Protein AF-A0A928GQZ8-F1 (afdb_monomer)

Mean predicted aligned error: 6.82 Å

Nearest PDB structures (foldseek):
  7px8-assembly1_C  TM=3.232E-01  e=4.380E+00  Sus scrofa domesticus
  7px8-assembly1_A  TM=3.284E-01  e=5.252E+00  Sus scrofa domesticus
  8dqh-assembly1_D  TM=2.592E-01  e=7.108E+00  Methanomethylophilus alvi
  7qun-assembly1_D  TM=3.233E-01  e=9.056E+00  Sus scrofa domesticus
  7qun-assembly1_A  TM=3.224E-01  e=7.552E+00  Sus scrofa domesticus

Radius of gyration: 20.12 Å; Cα contacts (8 Å, |Δi|>4): 384; chains: 1; bounding box: 65×46×48 Å

Structure (mmCIF, N/CA/C/O backbone):
data_AF-A0A928GQZ8-F1
#
_entry.id   AF-A0A928GQZ8-F1
#
loop_
_atom_site.group_PDB
_atom_site.id
_atom_site.type_symbol
_atom_site.label_atom_id
_atom_site.label_alt_id
_atom_site.label_comp_id
_atom_site.label_asym_id
_atom_site.label_entity_id
_atom_site.label_seq_id
_atom_site.pdbx_PDB_ins_code
_atom_site.Cartn_x
_atom_site.Cartn_y
_atom_site.Cartn_z
_atom_site.occupancy
_atom_site.B_iso_or_equiv
_atom_site.auth_seq_id
_atom_site.auth_comp_id
_atom_site.auth_asym_id
_atom_site.auth_atom_id
_atom_site.pdbx_PDB_model_num
ATOM 1 N N . MET A 1 1 ? 3.826 -14.942 -7.856 1.00 65.62 1 MET A N 1
ATOM 2 C CA . MET A 1 1 ? 3.423 -13.700 -7.176 1.00 65.62 1 MET A CA 1
ATOM 3 C C . MET A 1 1 ? 3.345 -12.661 -8.260 1.00 65.62 1 MET A C 1
ATOM 5 O O . MET A 1 1 ? 4.369 -12.412 -8.895 1.00 65.62 1 MET A O 1
ATOM 9 N N . GLU A 1 2 ? 2.132 -12.203 -8.527 1.00 85.38 2 GLU A N 1
ATOM 10 C CA . GLU A 1 2 ? 1.841 -11.184 -9.531 1.00 85.38 2 GLU A CA 1
ATOM 11 C C . GLU A 1 2 ? 2.447 -9.845 -9.095 1.00 85.38 2 GLU A C 1
ATOM 13 O O . GLU A 1 2 ? 2.669 -9.597 -7.905 1.00 85.38 2 GLU A O 1
ATOM 18 N N . ILE A 1 3 ? 2.794 -9.017 -10.073 1.00 88.50 3 ILE A N 1
ATOM 19 C CA . ILE A 1 3 ? 3.210 -7.635 -9.870 1.00 88.50 3 ILE A CA 1
ATOM 20 C C . ILE A 1 3 ? 1.945 -6.793 -9.897 1.00 88.50 3 ILE A C 1
ATOM 22 O O . ILE A 1 3 ? 1.259 -6.773 -10.916 1.00 88.50 3 ILE A O 1
ATOM 26 N N . CYS A 1 4 ? 1.684 -6.070 -8.813 1.00 91.31 4 CYS A N 1
ATOM 27 C CA . CYS A 1 4 ? 0.626 -5.069 -8.771 1.00 91.31 4 CYS A CA 1
ATOM 28 C C . CYS A 1 4 ? 1.239 -3.665 -8.800 1.00 91.31 4 CYS A C 1
ATOM 30 O O . CYS A 1 4 ? 2.183 -3.376 -8.052 1.00 91.31 4 CYS A O 1
ATOM 32 N N . ILE A 1 5 ? 0.708 -2.789 -9.655 1.00 89.12 5 ILE A N 1
ATOM 33 C CA . ILE A 1 5 ? 1.092 -1.372 -9.723 1.00 89.12 5 ILE A CA 1
ATOM 34 C C . ILE A 1 5 ? -0.030 -0.534 -9.098 1.00 89.12 5 ILE A C 1
ATOM 36 O O . ILE A 1 5 ? -1.154 -0.579 -9.614 1.00 89.12 5 ILE A O 1
ATOM 40 N N . PRO A 1 6 ? 0.244 0.254 -8.041 1.00 83.19 6 PRO A N 1
ATOM 41 C CA . PRO A 1 6 ? -0.767 1.150 -7.487 1.00 83.19 6 PRO A CA 1
ATOM 42 C C . PRO A 1 6 ? -1.282 2.131 -8.553 1.00 83.19 6 PRO A C 1
ATOM 44 O O . PRO A 1 6 ? -0.601 2.433 -9.539 1.00 83.19 6 PRO A O 1
ATOM 47 N N . ASP A 1 7 ? -2.516 2.599 -8.375 1.00 81.56 7 ASP A N 1
ATOM 48 C CA . ASP A 1 7 ? -3.143 3.637 -9.206 1.00 81.56 7 ASP A CA 1
ATOM 49 C C . ASP A 1 7 ? -3.203 3.317 -10.710 1.00 81.56 7 ASP A C 1
ATOM 51 O O . ASP A 1 7 ? -3.232 4.210 -11.565 1.00 81.56 7 ASP A O 1
ATOM 55 N N . SER A 1 8 ? -3.184 2.036 -11.085 1.00 80.00 8 SER A N 1
ATOM 56 C CA . SER A 1 8 ? -3.317 1.594 -12.474 1.00 80.00 8 SER A CA 1
ATOM 57 C C . SER A 1 8 ? -4.661 0.929 -12.750 1.00 80.00 8 SER A C 1
ATOM 59 O O . SER A 1 8 ? -5.275 0.335 -11.877 1.00 80.00 8 SER A O 1
ATOM 61 N N . ILE A 1 9 ? -5.174 1.079 -13.970 1.00 78.81 9 ILE A N 1
ATOM 62 C CA . ILE A 1 9 ? -6.329 0.301 -14.428 1.00 78.81 9 ILE A CA 1
ATOM 63 C C . ILE A 1 9 ? -5.754 -0.997 -14.995 1.00 78.81 9 ILE A C 1
ATOM 65 O O . ILE A 1 9 ? -4.897 -0.919 -15.869 1.00 78.81 9 ILE A O 1
ATOM 69 N N . ASN A 1 10 ? -6.210 -2.159 -14.514 1.00 83.25 10 ASN A N 1
ATOM 70 C CA . ASN A 1 10 ? -5.648 -3.478 -14.856 1.00 83.25 10 ASN A CA 1
ATOM 71 C C . ASN A 1 10 ? -4.142 -3.570 -14.544 1.00 83.25 10 ASN A C 1
ATOM 73 O O . ASN A 1 10 ? -3.316 -3.826 -15.415 1.00 83.25 10 ASN A O 1
ATOM 77 N N . GLY A 1 11 ? -3.806 -3.295 -13.290 1.00 85.88 11 GLY A N 1
ATOM 78 C CA . GLY A 1 11 ? -2.459 -3.208 -12.745 1.00 85.88 11 GLY A CA 1
ATOM 79 C C . GLY A 1 11 ? -1.783 -4.505 -12.348 1.00 85.88 11 GLY A C 1
ATOM 80 O O . GLY A 1 11 ? -0.720 -4.426 -11.736 1.00 85.88 11 GLY A O 1
ATOM 81 N N . GLU A 1 12 ? -2.388 -5.652 -12.641 1.00 92.06 12 GLU A N 1
ATOM 82 C CA . GLU A 1 12 ? -1.846 -6.975 -12.338 1.00 92.06 12 GLU A CA 1
ATOM 83 C C . GLU A 1 12 ? -1.090 -7.535 -13.536 1.00 92.06 12 GLU A C 1
ATOM 85 O O . GLU A 1 12 ? -1.602 -7.577 -14.658 1.00 92.06 12 GLU A O 1
ATOM 90 N N . PHE A 1 13 ? 0.134 -7.990 -13.286 1.00 91.88 13 PHE A N 1
ATOM 91 C CA . PHE A 1 13 ? 1.003 -8.533 -14.319 1.00 91.88 13 PHE A CA 1
ATOM 92 C C . PHE A 1 13 ? 1.754 -9.760 -13.815 1.00 91.88 13 PHE A C 1
ATOM 94 O O . PHE A 1 13 ? 2.347 -9.752 -12.735 1.00 91.88 13 PHE A O 1
ATOM 101 N N . ASP A 1 14 ? 1.831 -10.790 -14.652 1.00 89.06 14 ASP A N 1
ATOM 102 C CA . ASP A 1 14 ? 2.635 -11.984 -14.372 1.00 89.06 14 ASP A CA 1
ATOM 103 C C . ASP A 1 14 ? 4.144 -11.689 -14.380 1.00 89.06 14 ASP A C 1
ATOM 105 O O . ASP A 1 14 ? 4.942 -12.373 -13.726 1.00 89.06 14 ASP A O 1
ATOM 109 N N . CYS A 1 15 ? 4.558 -10.669 -15.137 1.00 87.62 15 CYS A N 1
ATOM 110 C CA . CYS A 1 15 ? 5.957 -10.320 -15.320 1.00 87.62 15 CYS A CA 1
ATOM 111 C C . CYS A 1 15 ? 6.189 -8.812 -15.463 1.00 87.62 15 CYS A C 1
ATOM 113 O O . CYS A 1 15 ? 5.294 -8.038 -15.811 1.00 87.62 15 CYS A O 1
ATOM 115 N N . LEU A 1 16 ? 7.434 -8.396 -15.211 1.00 87.75 16 LEU A N 1
ATOM 116 C CA . LEU A 1 16 ? 7.843 -6.997 -15.303 1.00 87.75 16 LEU A CA 1
ATOM 117 C C . LEU A 1 16 ? 7.687 -6.439 -16.722 1.00 87.75 16 LEU A C 1
ATOM 119 O O . LEU A 1 16 ? 7.350 -5.271 -16.885 1.00 87.75 16 LEU A O 1
ATOM 123 N N . PHE A 1 17 ? 7.916 -7.260 -17.748 1.00 86.25 17 PHE A N 1
ATOM 124 C CA . PHE A 1 17 ? 7.768 -6.838 -19.138 1.00 86.25 17 PHE A CA 1
ATOM 125 C C . PHE A 1 17 ? 6.366 -6.320 -19.433 1.00 86.25 17 PHE A C 1
ATOM 127 O O . PHE A 1 17 ? 6.222 -5.216 -19.957 1.00 86.25 17 PHE A O 1
ATOM 134 N N . ASP A 1 18 ? 5.342 -7.087 -19.061 1.00 88.31 18 ASP A N 1
ATOM 135 C CA . ASP A 1 18 ? 3.954 -6.711 -19.310 1.00 88.31 18 ASP A CA 1
ATOM 136 C C . ASP A 1 18 ? 3.566 -5.467 -18.510 1.0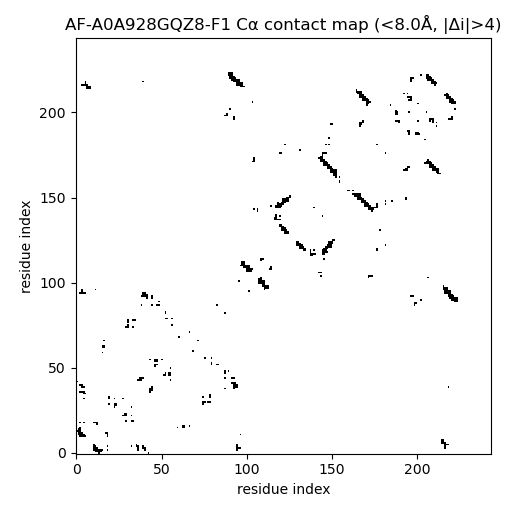0 88.31 18 ASP A C 1
ATOM 138 O O . ASP A 1 18 ? 2.945 -4.560 -19.067 1.00 88.31 18 ASP A O 1
ATOM 142 N N . ALA A 1 19 ? 4.035 -5.363 -17.262 1.00 90.56 19 ALA A N 1
ATOM 143 C CA . ALA A 1 19 ? 3.861 -4.179 -16.423 1.00 90.56 19 ALA A CA 1
ATOM 144 C C . ALA A 1 19 ? 4.437 -2.910 -17.079 1.00 90.56 19 ALA A C 1
ATOM 146 O O . ALA A 1 19 ? 3.773 -1.874 -17.174 1.00 90.56 19 ALA A O 1
ATOM 147 N N . ILE A 1 20 ? 5.666 -2.989 -17.594 1.00 88.12 20 ILE A N 1
ATOM 148 C CA . ILE A 1 20 ? 6.347 -1.863 -18.247 1.00 88.12 20 ILE A CA 1
ATOM 149 C C . ILE A 1 20 ? 5.731 -1.544 -19.604 1.00 88.12 20 ILE A C 1
ATOM 151 O O . ILE A 1 20 ? 5.511 -0.377 -19.927 1.00 88.12 20 ILE A O 1
ATOM 155 N N . LYS A 1 21 ? 5.409 -2.563 -20.402 1.00 87.31 21 LYS A N 1
ATOM 156 C CA . LYS A 1 21 ? 4.717 -2.391 -21.680 1.00 87.31 21 LYS A CA 1
ATOM 157 C C . LYS A 1 21 ? 3.370 -1.708 -21.472 1.00 87.31 21 LYS A C 1
ATOM 159 O O . LYS A 1 21 ? 3.035 -0.796 -22.224 1.00 87.31 21 LYS A O 1
ATOM 164 N N . HIS A 1 22 ? 2.625 -2.108 -20.445 1.00 89.62 22 HIS A N 1
ATOM 165 C CA . HIS A 1 22 ? 1.380 -1.458 -20.067 1.00 89.62 22 HIS A CA 1
ATOM 166 C C . HIS A 1 22 ? 1.602 0.010 -19.686 1.00 89.62 22 HIS A C 1
ATOM 168 O O . HIS A 1 22 ? 0.873 0.875 -20.168 1.00 89.62 22 HIS A O 1
ATOM 174 N N . ALA A 1 23 ? 2.633 0.316 -18.897 1.00 88.88 23 ALA A N 1
ATOM 175 C CA . ALA A 1 23 ? 2.978 1.691 -18.543 1.00 88.88 23 ALA A CA 1
ATOM 176 C C . ALA A 1 23 ? 3.277 2.556 -19.780 1.00 88.88 23 ALA A C 1
ATOM 178 O O . ALA A 1 23 ? 2.712 3.638 -19.919 1.00 88.88 23 ALA A O 1
ATOM 179 N N . VAL A 1 24 ? 4.077 2.040 -20.721 1.00 86.75 24 VAL A N 1
ATOM 180 C CA . VAL A 1 24 ? 4.398 2.715 -21.992 1.00 86.75 24 VAL A CA 1
ATOM 181 C C . VAL A 1 24 ? 3.146 2.948 -22.841 1.00 86.75 24 VAL A C 1
ATOM 183 O O . VAL A 1 24 ? 2.960 4.038 -23.374 1.00 86.75 24 VAL A O 1
ATOM 186 N N . LEU A 1 25 ? 2.274 1.942 -22.967 1.00 87.88 25 LEU A N 1
ATOM 187 C CA . LEU A 1 25 ? 1.046 2.046 -23.766 1.00 87.88 25 LEU A CA 1
ATOM 188 C C . LEU A 1 25 ? 0.047 3.065 -23.205 1.00 87.88 25 LEU A C 1
ATOM 190 O O . LEU A 1 25 ? -0.760 3.595 -23.965 1.00 87.88 25 LEU A O 1
ATOM 194 N N . ASN A 1 26 ? 0.111 3.338 -21.903 1.00 87.56 26 ASN A N 1
ATOM 195 C CA . ASN A 1 26 ? -0.749 4.299 -21.217 1.00 87.56 26 ASN A CA 1
ATOM 196 C C . ASN A 1 26 ? -0.045 5.639 -20.933 1.00 87.56 26 ASN A C 1
ATOM 198 O O . ASN A 1 26 ? -0.513 6.383 -20.074 1.00 87.56 26 ASN A O 1
ATOM 202 N N . ASP A 1 27 ? 1.070 5.931 -21.616 1.00 86.81 27 ASP A N 1
ATOM 203 C CA . ASP A 1 27 ? 1.846 7.176 -21.478 1.00 86.81 27 ASP A CA 1
ATOM 204 C C . ASP A 1 27 ? 2.230 7.504 -20.020 1.00 86.81 27 ASP A C 1
ATOM 206 O O . ASP A 1 27 ? 2.239 8.655 -19.582 1.00 86.81 27 ASP A O 1
ATOM 210 N N . ARG A 1 28 ? 2.517 6.465 -19.226 1.00 87.06 28 ARG A N 1
ATOM 211 C CA . ARG A 1 28 ? 2.968 6.619 -17.840 1.00 87.06 28 ARG A CA 1
ATOM 212 C C . ARG A 1 28 ? 4.465 6.876 -17.785 1.00 87.06 28 ARG A C 1
ATOM 214 O O . ARG A 1 28 ? 5.244 6.319 -18.560 1.00 87.06 28 ARG A O 1
ATOM 221 N N . ASP A 1 29 ? 4.881 7.645 -16.783 1.00 90.56 29 ASP A N 1
ATOM 222 C CA . ASP A 1 29 ? 6.297 7.803 -16.476 1.00 90.56 29 ASP A CA 1
ATOM 223 C C . ASP A 1 29 ? 6.889 6.454 -16.030 1.00 90.56 29 ASP A C 1
ATOM 225 O O . ASP A 1 29 ? 6.549 5.898 -14.980 1.00 90.56 29 ASP A O 1
ATOM 229 N N . ILE A 1 30 ? 7.782 5.915 -16.860 1.00 89.75 30 ILE A N 1
ATOM 230 C CA . ILE A 1 30 ? 8.406 4.602 -16.659 1.00 89.75 30 ILE A CA 1
ATOM 231 C C . ILE A 1 30 ? 9.280 4.590 -15.406 1.00 89.75 30 ILE A C 1
ATOM 233 O O . ILE A 1 30 ? 9.342 3.571 -14.723 1.00 89.75 30 ILE A O 1
ATOM 237 N N . TYR A 1 31 ? 9.961 5.698 -15.097 1.00 91.00 31 TYR A N 1
ATOM 238 C CA . TYR A 1 31 ? 10.817 5.771 -13.917 1.00 91.00 31 TYR A CA 1
ATOM 239 C C . TYR A 1 31 ? 9.982 5.690 -12.636 1.00 91.00 31 TYR A C 1
ATOM 241 O O . TYR A 1 31 ? 10.291 4.872 -11.768 1.00 91.00 31 TYR A O 1
ATOM 249 N N . HIS A 1 32 ? 8.905 6.471 -12.540 1.00 91.44 32 HIS A N 1
ATOM 250 C CA . HIS A 1 32 ? 7.995 6.414 -11.397 1.00 91.44 32 HIS A CA 1
ATOM 251 C C . HIS A 1 32 ? 7.303 5.054 -11.299 1.00 91.44 32 HIS A C 1
ATOM 253 O O . HIS A 1 32 ? 7.309 4.452 -10.230 1.00 91.44 32 HIS A O 1
ATOM 259 N N . THR A 1 33 ? 6.840 4.506 -12.425 1.00 91.75 33 THR A N 1
ATOM 260 C CA . THR A 1 33 ? 6.229 3.170 -12.452 1.00 91.75 33 THR A CA 1
ATOM 261 C C . THR A 1 33 ? 7.197 2.093 -11.952 1.00 91.75 33 THR A C 1
ATOM 263 O O . THR A 1 33 ? 6.827 1.258 -11.133 1.00 91.75 33 THR A O 1
ATOM 266 N N . LEU A 1 34 ? 8.454 2.105 -12.410 1.00 92.25 34 LEU A N 1
ATOM 267 C CA . LEU A 1 34 ? 9.483 1.171 -11.948 1.00 92.25 34 LEU A CA 1
ATOM 268 C C . LEU A 1 34 ? 9.760 1.300 -10.457 1.00 92.25 34 LEU A C 1
ATOM 270 O O . LEU A 1 34 ? 9.900 0.288 -9.768 1.00 92.25 34 LEU A O 1
ATOM 274 N N . ARG A 1 35 ? 9.871 2.540 -9.974 1.00 94.88 35 ARG A N 1
ATOM 275 C CA . ARG A 1 35 ? 10.071 2.814 -8.555 1.00 94.88 35 ARG A CA 1
ATOM 276 C C . ARG A 1 35 ? 8.931 2.210 -7.745 1.00 94.88 35 ARG A C 1
ATOM 278 O O . ARG A 1 35 ? 9.210 1.459 -6.818 1.00 94.88 35 ARG A O 1
ATOM 285 N N . ASP A 1 36 ? 7.688 2.462 -8.140 1.00 94.12 36 ASP A N 1
ATOM 286 C CA . ASP A 1 36 ? 6.503 1.983 -7.428 1.00 94.12 36 ASP A CA 1
ATOM 287 C C . ASP A 1 36 ? 6.395 0.448 -7.489 1.00 94.12 36 ASP A C 1
ATOM 289 O O . ASP A 1 36 ? 6.129 -0.192 -6.472 1.00 94.12 36 ASP A O 1
ATOM 293 N N . ILE A 1 37 ? 6.716 -0.174 -8.633 1.00 93.75 37 ILE A N 1
ATOM 294 C CA . ILE A 1 37 ? 6.813 -1.638 -8.753 1.00 93.75 37 ILE A CA 1
ATOM 295 C C . ILE A 1 37 ? 7.818 -2.196 -7.741 1.00 93.75 37 ILE A C 1
ATOM 297 O O . ILE A 1 37 ? 7.492 -3.125 -7.003 1.00 93.75 37 ILE A O 1
ATOM 301 N N . VAL A 1 38 ? 9.036 -1.652 -7.686 1.00 94.62 38 VAL A N 1
ATOM 302 C CA . VAL A 1 38 ? 10.075 -2.153 -6.773 1.00 94.62 38 VAL A CA 1
ATOM 303 C C . VAL A 1 38 ? 9.706 -1.891 -5.314 1.00 94.62 38 VAL A C 1
ATOM 305 O O . VAL A 1 38 ? 9.906 -2.762 -4.464 1.00 94.62 38 VAL A O 1
ATOM 308 N N . GLN A 1 39 ? 9.160 -0.712 -5.025 1.00 95.50 39 GLN A N 1
ATOM 309 C CA . GLN A 1 39 ? 8.816 -0.271 -3.679 1.00 95.50 39 GLN A CA 1
ATOM 310 C C . GLN A 1 39 ? 7.650 -1.070 -3.091 1.00 95.50 39 GLN A C 1
ATOM 312 O O . GLN A 1 39 ? 7.697 -1.414 -1.909 1.00 95.50 39 GLN A O 1
ATOM 317 N N . TYR A 1 40 ? 6.648 -1.411 -3.904 1.00 95.94 40 TYR A N 1
ATOM 318 C CA . TYR A 1 40 ? 5.394 -2.015 -3.451 1.00 95.94 40 TYR A CA 1
ATOM 319 C C . TYR A 1 40 ? 5.218 -3.478 -3.867 1.00 95.94 40 TYR A C 1
ATOM 321 O O . TYR A 1 40 ? 4.107 -3.997 -3.825 1.00 95.94 40 TYR A O 1
ATOM 329 N N . ASN A 1 41 ? 6.292 -4.174 -4.251 1.00 95.25 41 ASN A N 1
ATOM 330 C CA . ASN A 1 41 ? 6.243 -5.617 -4.482 1.00 95.25 41 ASN A CA 1
ATOM 331 C C . ASN A 1 41 ? 7.356 -6.345 -3.720 1.00 95.25 41 ASN A C 1
ATOM 333 O O . ASN A 1 41 ? 8.555 -6.155 -3.953 1.00 95.25 41 ASN A O 1
ATOM 337 N N . VAL A 1 42 ? 6.954 -7.267 -2.844 1.00 94.38 42 VAL A N 1
ATOM 338 C CA . VAL A 1 42 ? 7.829 -8.044 -1.951 1.00 94.38 42 VAL A CA 1
ATOM 339 C C . VAL A 1 42 ? 8.886 -8.824 -2.717 1.00 94.38 42 VAL A C 1
ATOM 341 O O . VAL A 1 42 ? 10.006 -8.973 -2.228 1.00 94.38 42 VAL A O 1
ATOM 344 N N . ARG A 1 43 ? 8.574 -9.281 -3.936 1.00 92.56 43 ARG A N 1
ATOM 345 C CA . ARG A 1 43 ? 9.539 -9.933 -4.833 1.0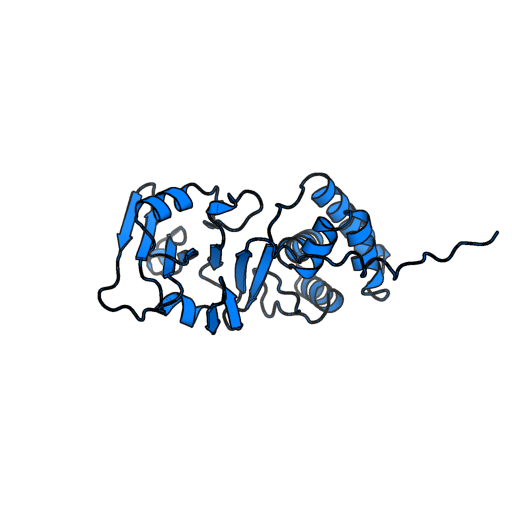0 92.56 43 ARG A CA 1
ATOM 346 C C . ARG A 1 43 ? 10.818 -9.105 -4.996 1.00 92.56 43 ARG A C 1
ATOM 348 O O . ARG A 1 43 ? 11.905 -9.651 -4.823 1.00 92.56 43 ARG A O 1
ATOM 355 N N . PHE A 1 44 ? 10.698 -7.811 -5.288 1.00 93.81 44 PHE A N 1
ATOM 356 C CA . PHE A 1 44 ? 11.846 -6.934 -5.530 1.00 93.81 44 PHE A CA 1
ATOM 357 C C . PHE A 1 44 ? 12.443 -6.403 -4.227 1.00 93.81 44 PHE A C 1
ATOM 359 O O . PHE A 1 44 ? 13.667 -6.396 -4.079 1.00 93.81 44 PHE A O 1
ATOM 366 N N . ARG A 1 45 ? 11.604 -6.083 -3.230 1.00 94.12 45 ARG A N 1
ATOM 367 C CA . ARG A 1 45 ? 12.079 -5.719 -1.883 1.00 94.12 45 ARG A CA 1
ATOM 368 C C . ARG A 1 45 ? 12.958 -6.808 -1.267 1.00 94.12 45 ARG A C 1
ATOM 370 O O . ARG A 1 45 ? 13.975 -6.501 -0.661 1.00 94.12 45 ARG A O 1
ATOM 377 N N . ARG A 1 46 ? 12.636 -8.094 -1.464 1.00 93.25 46 ARG A N 1
ATOM 378 C CA . ARG A 1 46 ? 13.476 -9.220 -1.005 1.00 93.25 46 ARG A CA 1
ATOM 379 C C . ARG A 1 46 ? 14.878 -9.204 -1.612 1.00 93.25 46 ARG A C 1
ATOM 381 O O . ARG A 1 46 ? 15.812 -9.655 -0.956 1.00 93.25 46 ARG A O 1
ATOM 388 N N . ILE A 1 47 ? 15.039 -8.717 -2.841 1.00 93.38 47 ILE A N 1
ATOM 389 C CA . ILE A 1 47 ? 16.363 -8.577 -3.460 1.00 93.38 47 ILE A CA 1
ATOM 390 C C . ILE A 1 47 ? 17.125 -7.446 -2.775 1.00 93.38 47 ILE A C 1
ATOM 392 O O . ILE A 1 47 ? 18.260 -7.664 -2.368 1.00 93.38 47 ILE A O 1
ATOM 396 N N . LEU A 1 48 ? 16.480 -6.293 -2.580 1.00 93.06 48 LEU A N 1
ATOM 397 C CA . LEU A 1 48 ? 17.062 -5.147 -1.874 1.00 93.06 48 LEU A CA 1
ATOM 398 C C . LEU A 1 48 ? 17.428 -5.467 -0.414 1.00 93.06 48 LEU A C 1
ATOM 400 O O . LEU A 1 48 ? 18.444 -4.993 0.074 1.00 93.06 48 LEU A O 1
ATOM 404 N N . HIS A 1 49 ? 16.646 -6.312 0.262 1.00 91.81 49 HIS A N 1
ATOM 405 C CA . HIS A 1 49 ? 16.907 -6.739 1.642 1.00 91.81 49 HIS A CA 1
ATOM 406 C C . HIS A 1 49 ? 18.067 -7.723 1.783 1.00 91.81 49 HIS A C 1
ATOM 408 O O . HIS A 1 49 ? 18.790 -7.693 2.775 1.00 91.81 49 HIS A O 1
ATOM 414 N N . ASN A 1 50 ? 18.216 -8.640 0.826 1.00 89.06 50 ASN A N 1
ATOM 415 C CA . ASN A 1 50 ? 19.186 -9.735 0.919 1.00 89.06 50 ASN A CA 1
ATOM 416 C C . ASN A 1 50 ? 20.491 -9.459 0.160 1.00 89.06 50 ASN A C 1
ATOM 418 O O . ASN A 1 50 ? 21.470 -10.187 0.335 1.00 89.06 50 ASN A O 1
ATOM 422 N N . LYS A 1 51 ? 20.486 -8.475 -0.740 1.00 90.06 51 LYS A N 1
ATOM 423 C CA . LYS A 1 51 ? 21.592 -8.140 -1.641 1.00 90.06 51 LYS A CA 1
ATOM 424 C C . LYS A 1 51 ? 21.734 -6.617 -1.736 1.00 90.06 51 LYS A C 1
ATOM 426 O O . LYS A 1 51 ? 21.359 -5.898 -0.822 1.00 90.06 51 LYS A O 1
ATOM 431 N N . ASP A 1 52 ? 22.309 -6.135 -2.831 1.00 91.81 52 ASP A N 1
ATOM 432 C CA . ASP A 1 52 ? 22.469 -4.720 -3.141 1.00 91.81 52 ASP A CA 1
ATOM 433 C C . ASP A 1 52 ? 21.564 -4.276 -4.304 1.00 91.81 52 ASP A C 1
ATOM 435 O O . ASP A 1 52 ? 20.945 -5.078 -5.014 1.00 91.81 52 ASP A O 1
ATOM 439 N N . VAL A 1 53 ? 21.513 -2.962 -4.523 1.00 93.00 53 VAL A N 1
ATOM 440 C CA . VAL A 1 53 ? 20.778 -2.348 -5.638 1.00 93.00 53 VAL A CA 1
ATOM 441 C C . VAL A 1 53 ? 21.317 -2.831 -6.992 1.00 93.00 53 VAL A C 1
ATOM 443 O O . VAL A 1 53 ? 20.544 -3.029 -7.926 1.00 93.00 53 VAL A O 1
ATOM 446 N N . GLY A 1 54 ? 22.620 -3.114 -7.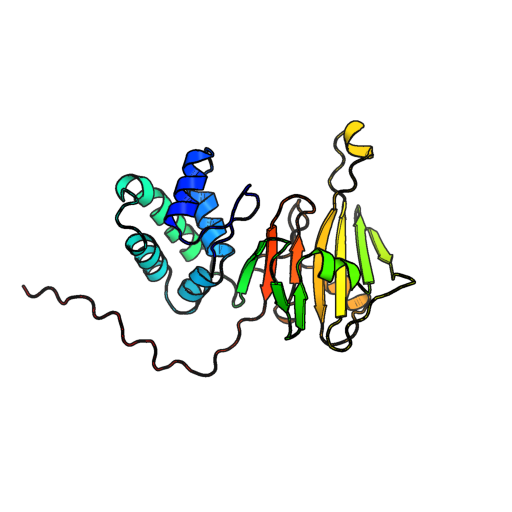105 1.00 93.88 54 GLY A N 1
ATOM 447 C CA . GLY A 1 54 ? 23.212 -3.686 -8.320 1.00 93.88 54 GLY A CA 1
ATOM 448 C C . GLY A 1 54 ? 22.604 -5.042 -8.694 1.00 93.88 54 GLY A C 1
ATOM 449 O O . GLY A 1 54 ? 22.292 -5.289 -9.860 1.00 93.88 54 GLY A O 1
ATOM 450 N N . SER A 1 55 ? 22.350 -5.892 -7.700 1.00 93.56 55 SER A N 1
ATOM 451 C CA . SER A 1 55 ? 21.677 -7.181 -7.872 1.00 93.56 55 SER A CA 1
ATOM 452 C C . SER A 1 55 ? 20.225 -7.023 -8.317 1.00 93.56 55 SER A C 1
ATOM 454 O O . SER A 1 55 ? 19.757 -7.827 -9.125 1.00 93.56 55 SER A O 1
ATOM 456 N N . LEU A 1 56 ? 19.521 -5.992 -7.833 1.00 92.75 56 LEU A N 1
ATOM 457 C CA . LEU A 1 56 ? 18.190 -5.638 -8.331 1.00 92.75 56 LEU A CA 1
ATOM 458 C C . LEU A 1 56 ? 18.258 -5.248 -9.812 1.00 92.75 56 LEU A C 1
ATOM 460 O O . LEU A 1 56 ? 17.552 -5.849 -10.615 1.00 92.75 56 LEU A O 1
ATOM 464 N N . ILE A 1 57 ? 19.131 -4.311 -10.194 1.00 92.38 57 ILE A N 1
ATOM 465 C CA . ILE A 1 57 ? 19.261 -3.875 -11.595 1.00 92.38 57 ILE A CA 1
ATOM 466 C C . ILE A 1 57 ? 19.623 -5.047 -12.511 1.00 92.38 57 ILE A C 1
ATOM 468 O O . ILE A 1 57 ? 19.013 -5.215 -13.568 1.00 92.38 57 ILE A O 1
ATOM 472 N N . PHE A 1 58 ? 20.560 -5.900 -12.091 1.00 90.50 58 PHE A N 1
ATOM 473 C CA . PHE A 1 58 ? 20.903 -7.118 -12.822 1.00 90.50 58 PHE A CA 1
ATOM 474 C C . PHE A 1 58 ? 19.692 -8.045 -12.984 1.00 90.50 58 PHE A C 1
ATOM 476 O O . PHE A 1 58 ? 19.482 -8.589 -14.066 1.00 90.50 58 PHE A O 1
ATOM 483 N N . HIS A 1 59 ? 18.873 -8.217 -11.944 1.00 89.00 59 HIS A N 1
ATOM 484 C CA . HIS A 1 59 ? 17.660 -9.030 -12.026 1.00 89.00 59 HIS A CA 1
ATOM 485 C C . HIS A 1 59 ? 16.647 -8.450 -13.020 1.00 89.00 59 HIS A C 1
ATOM 487 O O . HIS A 1 59 ? 16.238 -9.161 -13.933 1.00 89.00 59 HIS A O 1
ATOM 493 N N . LEU A 1 60 ? 16.329 -7.155 -12.909 1.00 88.25 60 LEU A N 1
ATOM 494 C CA . LEU A 1 60 ? 15.398 -6.464 -13.813 1.00 88.25 60 LEU A CA 1
ATOM 495 C C . LEU A 1 60 ? 15.869 -6.530 -15.277 1.00 88.25 60 LEU A C 1
ATOM 497 O O . LEU A 1 60 ? 15.060 -6.695 -16.182 1.00 88.25 60 LEU A O 1
ATOM 501 N N . THR A 1 61 ? 17.183 -6.451 -15.506 1.00 86.12 61 THR A N 1
ATOM 502 C CA . THR A 1 61 ? 17.794 -6.534 -16.845 1.00 86.12 61 THR A CA 1
ATOM 503 C C . THR A 1 61 ? 17.686 -7.938 -17.453 1.00 86.12 61 THR A C 1
ATOM 505 O O . THR A 1 61 ? 17.542 -8.073 -18.665 1.00 86.12 61 THR A O 1
ATOM 508 N N . ASN A 1 62 ? 17.775 -8.991 -16.633 1.00 83.88 62 ASN A N 1
ATOM 509 C CA . ASN A 1 62 ? 17.718 -10.377 -17.110 1.00 83.88 62 ASN A CA 1
ATOM 510 C C . ASN A 1 62 ? 16.299 -10.936 -17.213 1.00 83.88 62 ASN A C 1
ATOM 512 O O . ASN A 1 62 ? 16.106 -11.912 -17.936 1.00 83.88 62 ASN A O 1
ATOM 516 N N . GLU A 1 63 ? 15.331 -10.368 -16.487 1.00 78.31 63 GLU A N 1
ATOM 517 C CA . GLU A 1 63 ? 13.934 -10.799 -16.595 1.00 78.31 63 GLU A CA 1
ATOM 518 C C . GLU A 1 63 ? 13.388 -10.629 -18.010 1.00 78.31 63 GLU A C 1
ATOM 520 O O . GLU A 1 63 ? 12.534 -11.420 -18.405 1.00 78.31 63 GLU A O 1
ATOM 525 N N . ASP A 1 64 ? 13.913 -9.682 -18.797 1.00 67.06 64 ASP A N 1
ATOM 526 C CA . ASP A 1 64 ? 13.545 -9.615 -20.201 1.00 67.06 64 ASP A CA 1
ATOM 527 C C . ASP A 1 64 ? 14.595 -8.958 -21.113 1.00 67.06 64 ASP A C 1
ATOM 529 O O . ASP A 1 64 ? 14.728 -7.736 -21.185 1.00 67.06 64 ASP A O 1
ATOM 533 N N . ALA A 1 65 ? 15.291 -9.784 -21.900 1.00 63.31 65 ALA A N 1
ATOM 534 C CA . ALA A 1 65 ? 16.208 -9.329 -22.948 1.00 63.31 65 ALA A CA 1
ATOM 535 C C . ALA A 1 65 ? 15.496 -8.641 -24.138 1.00 63.31 65 ALA A C 1
ATOM 537 O O . ALA A 1 65 ? 16.162 -8.050 -24.993 1.00 63.31 65 ALA A O 1
ATOM 538 N N . SER A 1 66 ? 14.163 -8.734 -24.221 1.00 64.19 66 SER A N 1
ATOM 539 C CA . SER A 1 66 ? 13.329 -8.135 -25.270 1.00 64.19 66 SER A CA 1
ATOM 540 C C . SER A 1 66 ? 12.885 -6.700 -24.962 1.00 64.19 66 SER A C 1
ATOM 542 O O . SER A 1 66 ? 12.539 -5.964 -25.893 1.00 64.19 66 SER A O 1
ATOM 544 N N . LEU A 1 67 ? 12.990 -6.249 -23.704 1.00 63.41 67 LEU A N 1
ATOM 545 C CA . LEU A 1 67 ? 12.972 -4.822 -23.373 1.00 63.41 67 LEU A CA 1
ATOM 546 C C . LEU A 1 67 ? 14.236 -4.219 -23.975 1.00 63.41 67 LEU A C 1
ATOM 548 O O . LEU A 1 67 ? 15.314 -4.352 -23.408 1.00 63.41 67 LEU A O 1
ATOM 552 N N . GLY A 1 68 ? 14.140 -3.604 -25.155 1.00 61.25 68 GLY A N 1
ATOM 553 C CA . GLY A 1 68 ? 15.288 -3.014 -25.843 1.00 61.25 68 GLY A CA 1
ATOM 554 C C . GLY A 1 68 ? 16.125 -2.143 -24.898 1.00 61.25 68 GLY A C 1
ATOM 555 O O . GLY A 1 68 ? 15.770 -0.995 -24.634 1.00 61.25 68 GLY A O 1
ATOM 556 N N . LEU A 1 69 ? 17.246 -2.697 -24.414 1.00 58.72 69 LEU A N 1
ATOM 557 C CA . LEU A 1 69 ? 18.013 -2.211 -23.255 1.00 58.72 69 LEU A CA 1
ATOM 558 C C . LEU A 1 69 ? 18.354 -0.717 -23.318 1.00 58.72 69 LEU A C 1
ATOM 560 O O . LEU A 1 69 ? 18.395 -0.038 -22.298 1.00 58.72 69 LEU A O 1
ATOM 564 N N . ARG A 1 70 ? 18.524 -0.176 -24.529 1.00 64.56 70 ARG A N 1
ATOM 565 C CA . ARG A 1 70 ? 18.865 1.235 -24.756 1.00 64.56 70 ARG A CA 1
ATOM 566 C C . ARG A 1 70 ? 17.780 2.225 -24.332 1.00 64.56 70 ARG A C 1
ATOM 568 O O . ARG A 1 70 ? 18.115 3.348 -23.980 1.00 64.56 70 ARG A O 1
ATOM 575 N N . TYR A 1 71 ? 16.502 1.848 -24.387 1.00 67.69 71 TYR A N 1
ATOM 576 C CA . TYR A 1 71 ? 15.418 2.728 -23.933 1.00 67.69 71 TYR A CA 1
ATOM 577 C C . TYR A 1 71 ? 15.284 2.708 -22.402 1.00 67.69 71 TYR A C 1
ATOM 579 O O . TYR A 1 71 ? 14.853 3.685 -21.799 1.00 67.69 71 TYR A O 1
ATOM 587 N N . PHE A 1 72 ? 15.714 1.617 -21.768 1.00 79.94 72 PHE A N 1
ATOM 588 C CA . PHE A 1 72 ? 15.514 1.366 -20.343 1.00 79.94 72 PHE A CA 1
ATOM 589 C C . PHE A 1 72 ? 16.707 1.762 -19.465 1.00 79.94 72 PHE A C 1
ATOM 591 O O . PHE A 1 72 ? 16.537 2.025 -18.278 1.00 79.94 72 PHE A O 1
ATOM 598 N N . GLU A 1 73 ? 17.906 1.859 -20.044 1.00 86.06 73 GLU A N 1
ATOM 599 C CA . GLU A 1 73 ? 19.165 2.115 -19.331 1.00 86.06 73 GLU A CA 1
ATOM 600 C C . GLU A 1 73 ? 19.115 3.368 -18.445 1.00 86.06 73 GLU A C 1
ATOM 602 O O . GLU A 1 73 ? 19.489 3.314 -17.275 1.00 86.06 73 GLU A O 1
ATOM 607 N N . LYS A 1 74 ? 18.571 4.481 -18.958 1.00 90.31 74 LYS A N 1
ATOM 608 C CA . LYS A 1 74 ? 18.421 5.717 -18.174 1.00 90.31 74 LYS A CA 1
ATOM 609 C C . LYS A 1 74 ? 17.487 5.524 -16.973 1.00 90.31 74 LYS A C 1
ATOM 611 O O . LYS A 1 74 ? 17.770 6.034 -15.894 1.00 90.31 74 LYS A O 1
ATOM 616 N N . HIS A 1 75 ? 16.382 4.800 -17.151 1.00 91.25 75 HIS A N 1
ATOM 617 C CA . HIS A 1 75 ? 15.425 4.549 -16.074 1.00 91.25 75 HIS A CA 1
ATOM 618 C C . HIS A 1 75 ? 16.013 3.615 -15.010 1.00 91.25 75 HIS A C 1
ATOM 620 O O . HIS A 1 75 ? 15.838 3.878 -13.824 1.00 91.25 75 HIS A O 1
ATOM 626 N N . LEU A 1 76 ? 16.771 2.592 -15.418 1.00 91.50 76 LEU A N 1
ATOM 627 C CA . LEU A 1 76 ? 17.505 1.715 -14.503 1.00 91.50 76 LEU A CA 1
ATOM 628 C C . LEU A 1 76 ? 18.594 2.462 -13.724 1.00 91.50 76 LEU A C 1
ATOM 630 O O . LEU A 1 76 ? 18.748 2.216 -12.532 1.00 91.50 76 LEU A O 1
ATOM 634 N N . LEU A 1 77 ? 19.316 3.390 -14.360 1.00 93.19 77 LEU A N 1
ATOM 635 C CA . LEU A 1 77 ? 20.308 4.223 -13.674 1.00 93.19 77 LEU A CA 1
ATOM 636 C C . LEU A 1 77 ? 19.647 5.134 -12.632 1.00 93.19 77 LEU A C 1
ATOM 638 O O . LEU A 1 77 ? 20.076 5.166 -11.484 1.00 93.19 77 LEU A O 1
ATOM 642 N N . ASN A 1 78 ? 18.548 5.802 -12.995 1.00 94.56 78 ASN A N 1
ATOM 643 C CA . ASN A 1 78 ? 17.788 6.618 -12.045 1.00 94.56 78 ASN A CA 1
ATOM 644 C C . ASN A 1 78 ? 17.242 5.778 -10.875 1.00 94.56 78 ASN A C 1
ATOM 646 O O . ASN A 1 78 ? 17.195 6.245 -9.738 1.00 94.56 78 ASN A O 1
ATOM 650 N N . LEU A 1 79 ? 16.803 4.546 -11.150 1.00 94.56 79 LEU A N 1
ATOM 651 C CA . LEU A 1 79 ? 16.325 3.605 -10.138 1.00 94.56 79 LEU A CA 1
ATOM 652 C C . LEU A 1 79 ? 17.459 3.180 -9.197 1.00 94.56 79 LEU A C 1
ATOM 654 O O . LEU A 1 79 ? 17.263 3.129 -7.982 1.00 94.56 79 LEU A O 1
ATOM 658 N N . TYR A 1 80 ? 18.644 2.919 -9.757 1.00 95.31 80 TYR A N 1
ATOM 659 C CA . TYR A 1 80 ? 19.852 2.617 -8.999 1.00 95.31 80 TYR A CA 1
ATOM 660 C C . TYR A 1 80 ? 20.199 3.761 -8.045 1.00 95.31 80 TYR A C 1
ATOM 662 O O . TYR A 1 80 ? 20.319 3.545 -6.839 1.00 95.31 80 TYR A O 1
ATOM 670 N N . ASP A 1 81 ? 20.291 4.985 -8.570 1.00 96.44 81 ASP A N 1
ATOM 671 C CA . ASP A 1 81 ? 20.614 6.172 -7.779 1.00 96.44 81 ASP A CA 1
ATOM 672 C C . ASP A 1 81 ? 19.571 6.414 -6.685 1.00 96.44 81 ASP A C 1
ATOM 674 O O . ASP A 1 81 ? 19.924 6.744 -5.552 1.00 96.44 81 ASP A O 1
ATOM 678 N N . TYR A 1 82 ? 18.288 6.206 -6.987 1.00 96.25 82 TYR A N 1
ATOM 679 C CA . TYR A 1 82 ? 17.218 6.355 -6.008 1.00 96.25 82 TYR A CA 1
ATOM 680 C C . TYR A 1 82 ? 17.389 5.394 -4.828 1.00 96.25 82 TYR A C 1
ATOM 682 O O . TYR A 1 82 ? 17.530 5.856 -3.697 1.00 96.25 82 TYR A O 1
ATOM 690 N N . PHE A 1 83 ? 17.434 4.080 -5.064 1.00 95.69 83 PHE A N 1
ATOM 691 C CA . PHE A 1 83 ? 17.496 3.099 -3.972 1.00 95.69 83 PHE A CA 1
ATOM 692 C C . PHE A 1 83 ? 18.854 3.051 -3.267 1.00 95.69 83 PHE A C 1
ATOM 694 O O . PHE A 1 83 ? 18.930 2.629 -2.117 1.00 95.69 83 PHE A O 1
ATOM 701 N N . ASN A 1 84 ? 19.925 3.525 -3.909 1.00 94.50 84 ASN A N 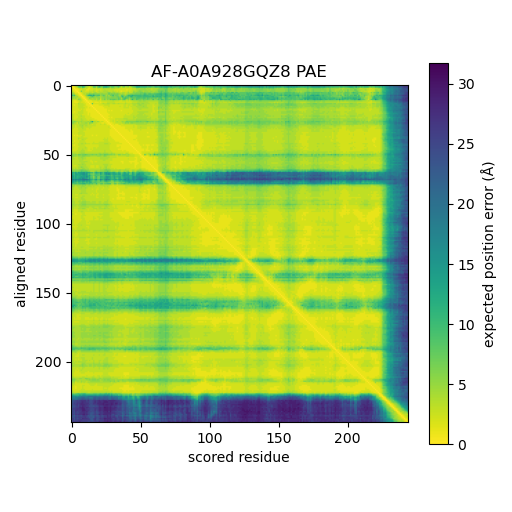1
ATOM 702 C CA . ASN A 1 84 ? 21.216 3.681 -3.243 1.00 94.50 84 ASN A CA 1
ATOM 703 C C . ASN A 1 84 ? 21.210 4.836 -2.224 1.00 94.50 84 ASN A C 1
ATOM 705 O O . ASN A 1 84 ? 21.939 4.788 -1.237 1.00 94.50 84 ASN A O 1
ATOM 709 N N . ASN A 1 85 ? 20.390 5.866 -2.455 1.00 95.88 85 ASN A N 1
ATOM 710 C CA . ASN A 1 85 ? 20.267 7.025 -1.566 1.00 95.88 85 ASN A CA 1
ATOM 711 C C . ASN A 1 85 ? 19.049 6.955 -0.629 1.00 95.88 85 ASN A C 1
ATOM 713 O O . ASN A 1 85 ? 18.981 7.717 0.330 1.00 95.88 85 ASN A O 1
ATOM 717 N N . ASN A 1 86 ? 18.103 6.052 -0.893 1.00 95.44 86 ASN A N 1
ATOM 718 C CA . ASN A 1 86 ? 16.863 5.884 -0.136 1.00 95.44 86 ASN A CA 1
ATOM 719 C C . ASN A 1 86 ? 16.722 4.403 0.254 1.00 95.44 86 ASN A C 1
ATOM 721 O O . ASN A 1 86 ? 16.074 3.639 -0.469 1.00 95.44 86 ASN A O 1
ATOM 725 N N . PRO A 1 87 ? 17.380 3.961 1.344 1.00 91.31 87 PRO A N 1
ATOM 726 C CA . PRO A 1 87 ? 17.295 2.576 1.786 1.00 91.31 87 PRO A CA 1
ATOM 727 C C . PRO A 1 87 ? 15.855 2.226 2.174 1.00 91.31 87 PRO A C 1
ATOM 729 O O . PRO A 1 87 ? 15.169 3.014 2.821 1.00 91.31 87 PRO A O 1
ATOM 732 N N . ILE A 1 88 ? 15.414 1.027 1.794 1.00 95.31 88 ILE A N 1
ATOM 733 C CA . ILE A 1 88 ? 14.090 0.522 2.169 1.00 95.31 88 ILE A CA 1
ATOM 734 C C . ILE A 1 88 ? 14.075 0.057 3.630 1.00 95.31 88 ILE A C 1
ATOM 736 O O . ILE A 1 88 ? 15.071 -0.454 4.150 1.00 95.31 88 ILE A O 1
ATOM 740 N N . ALA A 1 89 ? 12.930 0.197 4.286 1.00 95.38 89 ALA A N 1
ATOM 741 C CA . ALA A 1 89 ? 12.734 -0.199 5.671 1.00 95.38 89 ALA A CA 1
ATOM 742 C C . ALA A 1 89 ? 12.728 -1.722 5.846 1.00 95.38 89 ALA A C 1
ATOM 744 O O . ALA A 1 89 ? 12.285 -2.437 4.944 1.00 95.38 89 ALA A O 1
ATOM 745 N N . ASP A 1 90 ? 13.142 -2.220 7.023 1.00 94.81 90 ASP A N 1
ATOM 746 C CA . ASP A 1 90 ? 13.256 -3.658 7.363 1.00 94.81 90 ASP A CA 1
ATOM 747 C C . ASP A 1 90 ? 11.897 -4.372 7.571 1.00 94.81 90 ASP A C 1
ATOM 749 O O . ASP A 1 90 ? 11.685 -5.149 8.504 1.00 94.81 90 ASP A O 1
ATOM 753 N N . TYR A 1 91 ? 10.953 -4.101 6.677 1.00 96.19 91 TYR A N 1
ATOM 754 C CA . TYR A 1 91 ? 9.661 -4.751 6.538 1.00 96.19 91 TYR A CA 1
ATOM 755 C C . TYR A 1 91 ? 9.245 -4.811 5.060 1.00 96.19 91 TYR A C 1
ATOM 757 O O . TYR A 1 91 ? 9.912 -4.312 4.141 1.00 96.19 91 TYR A O 1
ATOM 765 N N . ASN A 1 92 ? 8.144 -5.509 4.821 1.00 96.06 92 ASN A N 1
ATOM 766 C CA . ASN A 1 92 ? 7.577 -5.724 3.503 1.00 96.06 92 ASN A CA 1
ATOM 767 C C . ASN A 1 92 ? 6.463 -4.715 3.248 1.00 96.06 92 ASN A C 1
ATOM 769 O O . ASN A 1 92 ? 5.649 -4.493 4.135 1.00 96.06 92 ASN A O 1
ATOM 773 N N . ILE A 1 93 ? 6.397 -4.183 2.028 1.00 97.12 93 ILE A N 1
ATOM 774 C CA . ILE A 1 93 ? 5.212 -3.512 1.495 1.00 97.12 93 ILE A CA 1
ATOM 775 C C . ILE A 1 93 ? 4.810 -4.256 0.222 1.00 97.12 93 ILE A C 1
ATOM 777 O O . ILE A 1 93 ? 5.662 -4.505 -0.637 1.00 97.12 93 ILE A O 1
ATOM 781 N N . GLN A 1 94 ? 3.542 -4.650 0.132 1.00 96.81 94 GLN A N 1
ATOM 782 C CA . GLN A 1 94 ? 2.974 -5.338 -1.024 1.00 96.81 94 GLN A CA 1
ATOM 783 C C . GLN A 1 94 ? 1.693 -4.644 -1.480 1.00 96.81 94 GLN A C 1
ATOM 785 O O . GLN A 1 94 ? 0.823 -4.354 -0.664 1.00 96.81 94 GLN A O 1
ATOM 790 N N . CYS A 1 95 ? 1.577 -4.430 -2.783 1.00 97.00 95 CYS A N 1
ATOM 791 C CA . CYS A 1 95 ? 0.357 -4.020 -3.454 1.00 97.00 95 CYS A CA 1
ATOM 792 C C . CYS A 1 95 ? -0.494 -5.258 -3.780 1.00 97.00 95 CYS A C 1
ATOM 794 O O . CYS A 1 95 ? 0.031 -6.242 -4.302 1.00 97.00 95 CYS A O 1
ATOM 796 N N . TYR A 1 96 ? -1.781 -5.210 -3.464 1.00 96.19 96 TYR A N 1
ATOM 797 C CA . TYR A 1 96 ? -2.759 -6.267 -3.736 1.00 96.19 96 TYR A CA 1
ATOM 798 C C . TYR A 1 96 ? -3.952 -5.681 -4.473 1.00 96.19 96 TYR A C 1
ATOM 800 O O . TYR A 1 96 ? -4.292 -4.518 -4.234 1.00 96.19 96 TYR A O 1
ATOM 808 N N . ASN A 1 97 ? -4.618 -6.471 -5.315 1.00 95.75 97 ASN A N 1
ATOM 809 C CA . ASN A 1 97 ? -5.956 -6.115 -5.766 1.00 95.75 97 ASN A CA 1
ATOM 810 C C . ASN A 1 97 ? -6.914 -6.151 -4.562 1.00 95.75 97 ASN A C 1
ATOM 812 O O . ASN A 1 97 ? -6.804 -7.010 -3.690 1.00 95.75 97 ASN A O 1
ATOM 816 N N . ILE A 1 98 ? -7.893 -5.247 -4.514 1.00 96.62 98 ILE A N 1
ATOM 817 C CA . ILE A 1 98 ? -8.909 -5.205 -3.447 1.00 96.62 98 ILE A CA 1
ATOM 818 C C . ILE A 1 98 ? -9.771 -6.476 -3.372 1.00 96.62 98 ILE A C 1
ATOM 820 O O . ILE A 1 98 ? -10.529 -6.637 -2.422 1.00 96.62 98 ILE A O 1
ATOM 824 N N . 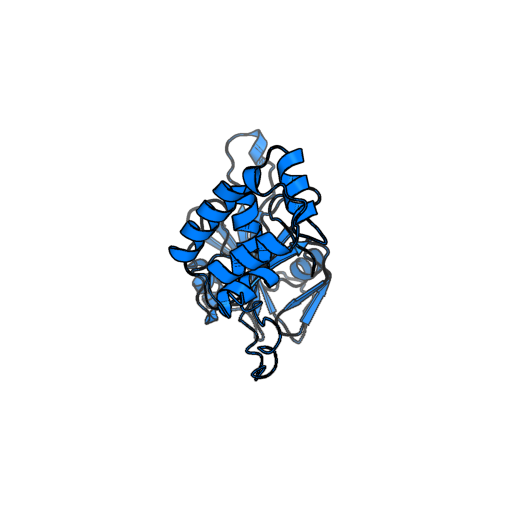LYS A 1 99 ? -9.697 -7.364 -4.366 1.00 96.31 99 LYS A N 1
ATOM 825 C CA . LYS A 1 99 ? -10.405 -8.651 -4.408 1.00 96.31 99 LYS A CA 1
ATOM 826 C C . LYS A 1 99 ? -9.522 -9.840 -4.033 1.00 96.31 99 LYS A C 1
ATOM 828 O O . LYS A 1 99 ? -10.042 -10.951 -3.975 1.00 96.31 99 LYS A O 1
ATOM 833 N N . ASP A 1 100 ? -8.226 -9.625 -3.828 1.00 95.88 100 ASP A N 1
ATOM 834 C CA . ASP A 1 100 ? -7.298 -10.707 -3.520 1.00 95.88 100 ASP A CA 1
ATOM 835 C C . ASP A 1 100 ? -7.502 -11.229 -2.100 1.00 95.88 100 ASP A C 1
ATOM 837 O O . ASP A 1 100 ? -7.793 -10.475 -1.168 1.00 95.88 100 ASP A O 1
ATOM 841 N N . ASP A 1 101 ? -7.262 -12.527 -1.929 1.00 97.19 101 ASP A N 1
ATOM 842 C CA . ASP A 1 101 ? -7.097 -13.116 -0.607 1.00 97.19 101 ASP A CA 1
ATOM 843 C C . ASP A 1 101 ? -5.782 -12.623 0.012 1.00 97.19 101 ASP A C 1
ATOM 845 O O . ASP A 1 101 ? -4.704 -12.771 -0.576 1.00 97.19 101 ASP A O 1
ATOM 849 N N . VAL A 1 102 ? -5.847 -12.083 1.231 1.00 95.94 102 VAL A N 1
ATOM 850 C CA . VAL A 1 102 ? -4.667 -11.561 1.931 1.00 95.94 102 VAL A CA 1
ATOM 851 C C . VAL A 1 102 ? -4.575 -12.132 3.338 1.00 95.94 102 VAL A C 1
ATOM 853 O O . VAL A 1 102 ? -5.458 -11.947 4.173 1.00 95.94 102 VAL A O 1
ATOM 856 N N . THR A 1 103 ? -3.463 -12.810 3.627 1.00 96.44 103 THR A N 1
ATOM 857 C CA . THR A 1 103 ? -3.188 -13.341 4.965 1.00 96.44 103 THR A CA 1
ATOM 858 C C . THR A 1 103 ? -2.471 -12.306 5.833 1.00 96.44 103 THR A C 1
ATOM 860 O O . THR A 1 103 ? -1.329 -11.930 5.561 1.00 96.44 103 THR A O 1
ATOM 863 N N . ILE A 1 104 ? -3.109 -11.885 6.926 1.00 96.75 104 ILE A N 1
ATOM 8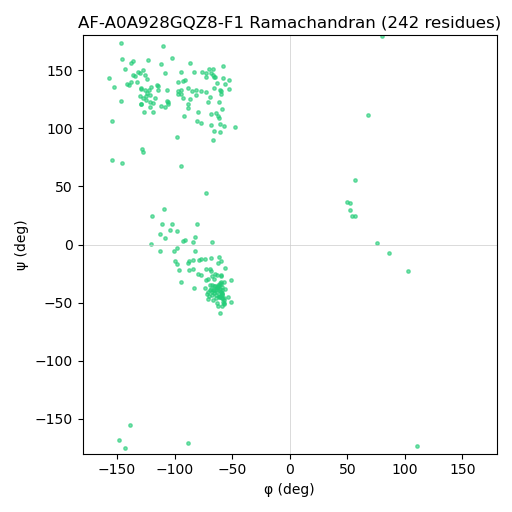64 C CA . ILE A 1 104 ? -2.596 -10.907 7.890 1.00 96.75 104 ILE A CA 1
ATOM 865 C C . ILE A 1 104 ? -2.626 -11.534 9.282 1.00 96.75 104 ILE A C 1
ATOM 867 O O . ILE A 1 104 ? -3.652 -12.017 9.746 1.00 96.75 104 ILE A O 1
ATOM 871 N N . LEU A 1 105 ? -1.473 -11.568 9.959 1.00 95.56 105 LEU A N 1
ATOM 872 C CA . LEU A 1 105 ? -1.327 -12.174 11.293 1.00 95.56 105 LEU A CA 1
ATOM 873 C C . LEU A 1 105 ? -1.864 -13.624 11.384 1.00 95.56 105 LEU A C 1
ATOM 875 O O . LEU A 1 105 ? -2.281 -14.068 12.452 1.00 95.56 105 LEU A O 1
ATOM 879 N N . GLY A 1 106 ? -1.830 -14.379 10.282 1.00 94.50 106 GLY A N 1
ATOM 880 C CA . GLY A 1 106 ? -2.317 -15.762 10.203 1.00 94.50 106 GLY A CA 1
ATOM 881 C C . GLY A 1 106 ? -3.811 -15.917 9.894 1.00 94.50 106 GLY A C 1
ATOM 882 O O . GLY A 1 106 ? -4.233 -17.038 9.629 1.00 94.50 106 GLY A O 1
ATOM 883 N N . HIS A 1 107 ? -4.577 -14.824 9.873 1.00 96.62 107 HIS A N 1
ATOM 884 C CA . HIS A 1 107 ? -5.963 -14.795 9.403 1.00 96.62 107 HIS A CA 1
ATOM 885 C C . HIS A 1 107 ? -5.989 -14.465 7.904 1.00 96.62 107 HIS A C 1
ATOM 887 O O . HIS A 1 107 ? -5.179 -13.654 7.464 1.00 96.62 107 HIS A O 1
ATOM 893 N N . THR A 1 108 ? -6.876 -15.072 7.111 1.00 97.56 108 THR A N 1
ATOM 894 C CA . THR A 1 108 ? -6.999 -14.770 5.670 1.00 97.56 108 THR A CA 1
ATOM 895 C C . THR A 1 108 ? -8.280 -14.000 5.412 1.00 97.56 108 THR A C 1
ATOM 897 O O . THR A 1 108 ? -9.350 -14.536 5.661 1.00 97.56 108 THR A O 1
ATOM 900 N N . PHE A 1 109 ? -8.142 -12.778 4.903 1.00 97.50 109 PHE A N 1
ATOM 901 C CA . PHE A 1 109 ? -9.259 -11.946 4.472 1.00 97.50 109 PHE A CA 1
ATOM 902 C C . PHE A 1 109 ? -9.538 -12.157 2.990 1.00 97.50 109 PHE A C 1
ATOM 904 O O . PHE A 1 109 ? -8.599 -12.239 2.195 1.00 97.50 109 PHE A O 1
ATOM 911 N N . HIS A 1 110 ? -10.816 -12.181 2.628 1.00 97.44 110 HIS A N 1
ATOM 912 C CA . HIS A 1 110 ? -11.292 -12.352 1.255 1.00 97.44 110 HIS A CA 1
ATOM 913 C C . HIS A 1 110 ? -11.561 -10.997 0.585 1.00 97.44 110 HIS A C 1
ATOM 915 O O . HIS A 1 110 ? -12.706 -10.624 0.314 1.00 97.44 110 HIS A O 1
ATOM 921 N N . GLY A 1 111 ? -10.486 -10.244 0.343 1.00 97.06 111 GLY A N 1
ATOM 922 C CA . GLY A 1 111 ? -10.534 -8.893 -0.209 1.00 97.06 111 GLY A CA 1
ATOM 923 C C . GLY A 1 111 ? -10.868 -7.797 0.810 1.00 97.06 111 GLY A C 1
AT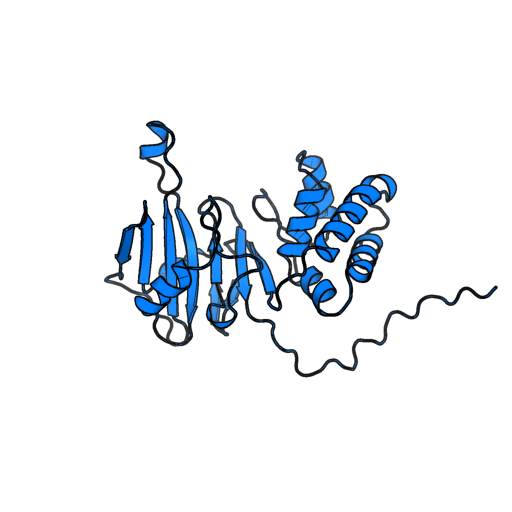OM 924 O O . GLY A 1 111 ? -11.086 -8.033 1.999 1.00 97.06 111 GLY A O 1
ATOM 925 N N . LEU A 1 112 ? -10.907 -6.558 0.323 1.00 97.81 112 LEU A N 1
ATOM 926 C CA . LEU A 1 112 ? -11.161 -5.352 1.110 1.00 97.81 112 LEU A CA 1
ATOM 927 C C . LEU A 1 112 ? -12.563 -5.348 1.733 1.00 97.81 112 LEU A C 1
ATOM 929 O O . LEU A 1 112 ? -12.719 -4.920 2.873 1.00 97.81 112 LEU A O 1
ATOM 933 N N . ASP A 1 113 ? -13.569 -5.857 1.018 1.00 97.19 113 ASP A N 1
ATOM 934 C CA . ASP A 1 113 ? -14.951 -5.921 1.514 1.00 97.19 113 ASP A CA 1
ATOM 935 C C . ASP A 1 113 ? -15.068 -6.754 2.799 1.00 97.19 113 ASP A C 1
ATOM 937 O O . ASP A 1 113 ? -15.889 -6.447 3.663 1.00 97.19 113 ASP A O 1
ATOM 941 N N . ASP A 1 114 ? -14.259 -7.807 2.931 1.00 97.44 114 ASP A N 1
ATOM 942 C CA . ASP A 1 114 ? -14.196 -8.629 4.140 1.00 97.44 114 ASP A CA 1
ATOM 943 C C . ASP A 1 114 ? -13.540 -7.855 5.293 1.00 97.44 114 ASP A C 1
ATOM 945 O O . ASP A 1 114 ? -14.092 -7.785 6.387 1.00 97.44 114 ASP A O 1
ATOM 949 N N . ILE A 1 115 ? -12.430 -7.158 5.027 1.00 97.56 115 ILE A N 1
ATOM 950 C CA . ILE A 1 115 ? -11.763 -6.292 6.016 1.00 97.56 115 ILE A CA 1
ATOM 951 C C . ILE A 1 115 ? -12.731 -5.227 6.554 1.00 97.56 115 ILE A C 1
ATOM 953 O O . ILE A 1 115 ? -12.817 -5.032 7.766 1.00 97.56 115 ILE A O 1
ATOM 957 N N . VAL A 1 116 ? -13.484 -4.562 5.670 1.00 96.31 116 VAL A N 1
ATOM 958 C CA . VAL A 1 116 ? -14.407 -3.474 6.036 1.00 96.31 116 VAL A CA 1
ATOM 959 C C . VAL A 1 116 ? -15.521 -3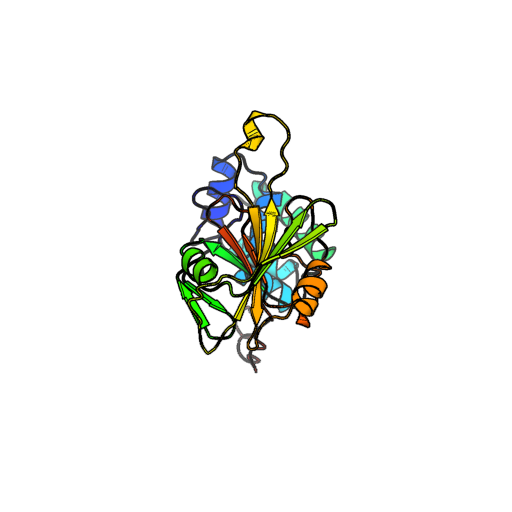.940 6.975 1.00 96.31 116 VAL A C 1
ATOM 961 O O . VAL A 1 116 ? -15.908 -3.202 7.879 1.00 96.31 116 VAL A O 1
ATOM 964 N N . LYS A 1 117 ? -16.029 -5.162 6.794 1.00 95.69 117 LYS A N 1
ATOM 965 C CA . LYS A 1 117 ? -17.101 -5.717 7.640 1.00 95.69 117 LYS A CA 1
ATOM 966 C C . LYS A 1 117 ? -16.662 -6.013 9.072 1.00 95.69 117 LYS A C 1
ATOM 968 O O . LYS A 1 117 ? -17.507 -6.039 9.960 1.00 95.69 117 LYS A O 1
ATOM 973 N N . HIS A 1 118 ? -15.363 -6.200 9.285 1.00 96.06 118 HIS A N 1
ATOM 974 C CA . HIS A 1 118 ? -14.795 -6.623 10.565 1.00 96.06 118 HIS A CA 1
ATOM 975 C C . HIS A 1 118 ? -14.115 -5.474 11.326 1.00 96.06 118 HIS A C 1
ATOM 977 O O . HIS A 1 118 ? -13.394 -5.715 12.294 1.00 96.06 118 HIS A O 1
ATOM 983 N N . ILE A 1 119 ? -14.323 -4.220 10.901 1.00 96.69 119 ILE A N 1
ATOM 984 C CA . ILE A 1 119 ? -13.801 -3.045 11.605 1.00 96.69 119 ILE A CA 1
ATOM 985 C C . ILE A 1 119 ? -14.528 -2.885 12.947 1.00 96.69 119 ILE A C 1
ATOM 987 O O . ILE A 1 119 ? -15.693 -2.500 12.984 1.00 96.69 119 ILE A O 1
ATOM 991 N N . GLU A 1 120 ? -13.823 -3.086 14.057 1.00 96.69 120 GLU A N 1
ATOM 992 C CA . GLU A 1 120 ? -14.380 -2.926 15.410 1.00 96.69 120 GLU A CA 1
ATOM 993 C C . GLU A 1 120 ? -14.346 -1.478 15.910 1.00 96.69 120 GLU A C 1
ATOM 995 O O . GLU A 1 120 ? -15.062 -1.094 16.837 1.00 96.69 120 GLU A O 1
ATOM 1000 N N . ILE A 1 121 ? -13.477 -0.661 15.314 1.00 96.62 121 ILE A N 1
ATOM 1001 C CA . ILE A 1 121 ? -13.275 0.726 15.707 1.00 96.62 121 ILE A CA 1
ATOM 1002 C C . ILE A 1 121 ? -12.796 1.555 14.521 1.00 96.62 121 ILE A C 1
ATOM 1004 O O . ILE A 1 121 ? -11.921 1.144 13.761 1.00 96.62 121 ILE A O 1
ATOM 1008 N N . SER A 1 122 ? -13.372 2.739 14.350 1.00 96.62 122 SER A N 1
ATOM 1009 C CA . SER A 1 122 ? -12.972 3.687 13.312 1.00 96.62 122 SER A CA 1
ATOM 1010 C C . SER A 1 122 ? -12.635 5.047 13.906 1.00 96.62 122 SER A C 1
ATOM 1012 O O . SER A 1 122 ? -13.271 5.481 14.862 1.00 96.62 122 SER A O 1
ATOM 1014 N N . CYS A 1 123 ? -11.661 5.735 13.323 1.00 96.62 123 CYS A N 1
ATOM 1015 C CA . CYS A 1 123 ? -11.273 7.093 13.672 1.00 96.62 123 CYS A CA 1
ATOM 1016 C C . CYS A 1 123 ? -11.289 7.967 12.417 1.00 96.62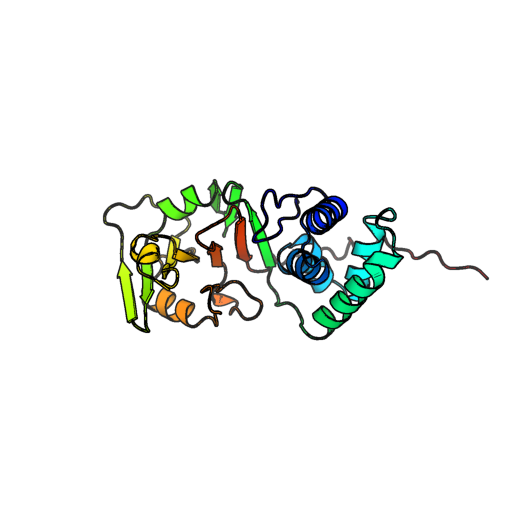 123 CYS A C 1
ATOM 1018 O O . CYS A 1 123 ? -10.494 7.755 11.502 1.00 96.62 123 CYS A O 1
ATOM 1020 N N . GLU A 1 124 ? -12.196 8.937 12.377 1.00 95.94 124 GLU A N 1
ATOM 1021 C CA . GLU A 1 124 ? -12.188 9.992 11.364 1.00 95.94 124 GLU A CA 1
ATOM 1022 C C . GLU A 1 124 ? -11.179 11.068 11.775 1.00 95.94 124 GLU A C 1
ATOM 1024 O O . GLU A 1 124 ? -11.241 11.567 12.902 1.00 95.94 124 GLU A O 1
ATOM 1029 N N . CYS A 1 125 ? -10.279 11.440 10.867 1.00 92.44 125 CYS A N 1
ATOM 1030 C CA . CYS A 1 125 ? -9.381 12.579 11.014 1.00 92.44 125 CYS A CA 1
ATOM 1031 C C . CYS A 1 125 ? -9.867 13.719 10.116 1.00 92.44 125 CYS A C 1
ATOM 1033 O O . CYS A 1 125 ? -9.993 13.543 8.903 1.00 92.44 125 CYS A O 1
ATOM 1035 N N . LYS A 1 126 ? -10.145 14.886 10.705 1.00 86.19 126 LYS A N 1
ATOM 1036 C CA . LYS A 1 126 ? -10.581 16.072 9.964 1.00 86.19 126 LYS A CA 1
ATOM 1037 C C . LYS A 1 126 ? -10.070 17.344 10.621 1.00 86.19 126 LYS A C 1
ATOM 1039 O O . LYS A 1 126 ? -10.372 17.595 11.780 1.00 86.19 126 LYS A O 1
ATOM 1044 N N . ASP A 1 127 ? -9.334 18.172 9.881 1.00 76.12 127 ASP A N 1
ATOM 1045 C CA . ASP A 1 127 ? -8.914 19.515 10.316 1.00 76.12 127 ASP A CA 1
ATOM 1046 C C . ASP A 1 127 ? -8.257 19.559 11.720 1.00 76.12 127 ASP A C 1
ATOM 1048 O O . ASP A 1 127 ? -8.401 20.530 12.462 1.00 76.12 127 ASP A O 1
ATOM 1052 N N . SER A 1 128 ? -7.470 18.534 12.078 1.00 75.06 128 SER A N 1
ATOM 1053 C CA . SER A 1 128 ? -6.847 18.315 13.409 1.00 75.06 128 SER A CA 1
ATOM 1054 C C . SER A 1 128 ? -7.774 17.806 14.523 1.00 75.06 128 SER A C 1
ATOM 1056 O O . SER A 1 128 ? -7.319 17.616 15.653 1.00 75.06 128 SER A O 1
ATOM 1058 N N . GLU A 1 129 ? -9.047 17.562 14.231 1.00 87.06 129 GLU A N 1
ATOM 1059 C CA . GLU A 1 129 ? -9.987 16.881 15.118 1.00 87.06 129 GLU A CA 1
ATOM 1060 C C . GLU A 1 129 ? -10.044 15.384 14.791 1.00 87.06 129 GLU A C 1
ATOM 1062 O O . GLU A 1 129 ? -9.851 14.961 13.649 1.00 87.06 129 GLU A O 1
ATOM 1067 N N . THR A 1 130 ? -10.293 14.573 15.821 1.00 91.44 130 THR A N 1
ATOM 1068 C CA . THR A 1 130 ? -10.453 13.122 15.681 1.00 91.44 130 THR A CA 1
ATOM 1069 C C . THR A 1 130 ? -11.779 12.697 16.282 1.00 91.44 130 THR A C 1
ATOM 1071 O O . THR A 1 130 ? -12.125 13.110 17.392 1.00 91.44 130 THR A O 1
ATOM 1074 N N . SER A 1 131 ? -12.526 11.880 15.545 1.00 94.06 131 SER A N 1
ATOM 1075 C CA . SER A 1 131 ? -13.800 11.323 15.999 1.00 94.06 131 SER A CA 1
ATOM 1076 C C . SER A 1 131 ? -13.732 9.806 15.971 1.00 94.06 131 SER A C 1
ATOM 1078 O O . SER A 1 131 ? -13.549 9.209 14.914 1.00 94.06 131 SER A O 1
ATOM 1080 N N . ILE A 1 132 ? -13.882 9.183 17.140 1.00 95.38 132 ILE A N 1
ATOM 1081 C CA . ILE A 1 132 ? -13.837 7.727 17.285 1.00 95.38 132 ILE A CA 1
ATOM 1082 C C . ILE A 1 132 ? -15.258 7.169 17.288 1.00 95.38 132 ILE A C 1
ATOM 1084 O O . ILE A 1 132 ? -16.117 7.609 18.054 1.00 95.38 132 ILE A O 1
ATOM 1088 N N . TYR A 1 133 ? -15.480 6.163 16.452 1.00 95.25 133 TYR A N 1
ATOM 1089 C CA . TYR A 1 133 ? -16.734 5.445 16.296 1.00 95.25 133 TYR A CA 1
ATOM 1090 C C . TYR A 1 133 ? -16.524 3.946 16.523 1.00 95.25 133 TYR A C 1
ATOM 1092 O O . TYR A 1 133 ? -15.509 3.380 16.119 1.00 95.25 133 TYR A O 1
ATOM 1100 N N . ARG A 1 134 ? -17.506 3.303 17.156 1.00 95.69 134 ARG A N 1
ATOM 1101 C CA . ARG A 1 134 ? -17.596 1.848 17.304 1.00 95.69 134 ARG A CA 1
ATOM 1102 C C . ARG A 1 134 ? -18.957 1.416 16.760 1.00 95.69 134 ARG A C 1
ATOM 1104 O O . ARG A 1 134 ? -19.948 2.026 17.169 1.00 95.69 134 ARG A O 1
ATOM 1111 N N . PRO A 1 135 ? -19.022 0.444 15.839 1.00 91.56 135 PRO A N 1
ATOM 1112 C CA . PRO A 1 135 ? -20.293 -0.035 15.325 1.00 91.56 135 PRO A CA 1
ATOM 1113 C C . PRO A 1 135 ? -21.091 -0.751 16.419 1.00 91.56 135 PRO A C 1
ATOM 1115 O O . PRO A 1 135 ? -20.522 -1.411 17.286 1.00 91.56 135 PRO A O 1
ATOM 1118 N N . ASP A 1 136 ? -22.417 -0.615 16.371 1.00 88.50 136 ASP A N 1
ATOM 1119 C CA . ASP A 1 136 ? -23.327 -1.306 17.297 1.00 88.50 136 ASP A CA 1
ATOM 1120 C C . ASP A 1 136 ? -23.425 -2.812 16.989 1.00 88.50 136 ASP A C 1
ATOM 1122 O O . ASP A 1 136 ? -23.644 -3.626 17.887 1.00 88.50 136 ASP A O 1
ATOM 1126 N N . GLU A 1 137 ? -23.261 -3.179 15.715 1.00 86.06 137 GLU A N 1
ATOM 1127 C CA . GLU A 1 137 ? -23.245 -4.553 15.214 1.00 86.06 137 GLU A CA 1
ATOM 1128 C C . GLU A 1 137 ? -21.882 -4.828 14.572 1.00 86.06 137 GLU A C 1
ATOM 1130 O O . GLU A 1 137 ? -21.478 -4.124 13.647 1.00 86.06 137 GLU A O 1
ATOM 1135 N N . LEU A 1 138 ? -21.180 -5.845 15.073 1.00 85.19 138 LEU A N 1
ATOM 1136 C CA . LEU A 1 138 ? -19.844 -6.222 14.624 1.00 85.19 138 LEU A CA 1
ATOM 1137 C C . LEU A 1 138 ? -19.819 -7.712 14.279 1.00 85.19 138 LEU A C 1
ATOM 1139 O O . LEU A 1 138 ? -20.182 -8.558 15.100 1.00 85.19 138 LEU A O 1
ATOM 1143 N N . GLU A 1 139 ? -19.375 -8.033 13.067 1.00 87.56 139 GLU A N 1
ATOM 1144 C CA . GLU A 1 139 ? -18.934 -9.385 12.738 1.00 87.56 139 GLU A CA 1
ATOM 1145 C C . GLU A 1 139 ? -17.503 -9.517 13.278 1.00 87.56 139 GLU A C 1
ATOM 1147 O O . GLU A 1 139 ? -16.584 -8.874 12.784 1.00 87.56 139 GLU A O 1
ATOM 1152 N N . GLU A 1 140 ? -17.324 -10.262 14.373 1.00 85.38 140 GLU A N 1
ATOM 1153 C CA . GLU A 1 140 ? -16.019 -10.415 15.026 1.00 85.38 140 GLU A CA 1
ATOM 1154 C C . GLU A 1 140 ? -15.301 -11.674 14.543 1.00 85.38 140 GLU A C 1
ATOM 1156 O O . GLU A 1 140 ? -15.850 -12.782 14.575 1.00 85.38 140 GLU A O 1
ATOM 1161 N N . TYR A 1 141 ? -14.021 -11.522 14.205 1.00 91.75 141 TYR A N 1
ATOM 1162 C CA . TYR A 1 141 ? -13.111 -12.655 14.137 1.00 91.75 141 TYR A CA 1
ATOM 1163 C C . TYR A 1 141 ? -12.475 -12.903 15.510 1.00 91.75 141 TYR A C 1
ATOM 1165 O O . TYR A 1 141 ? -11.990 -11.974 16.151 1.00 91.75 141 TYR A O 1
ATOM 1173 N N . PRO A 1 142 ? -12.415 -14.161 15.981 1.00 91.00 142 PRO A N 1
ATOM 1174 C CA . PRO A 1 142 ? -11.896 -14.467 17.314 1.00 91.00 142 PRO A CA 1
ATOM 1175 C C . PRO A 1 142 ? -10.369 -14.349 17.421 1.00 91.00 142 PRO A C 1
ATOM 1177 O O . PRO A 1 142 ? -9.823 -14.440 18.520 1.00 91.00 142 PRO A O 1
ATOM 1180 N N . ASP A 1 143 ? -9.661 -14.245 16.295 1.00 94.88 143 ASP A N 1
ATOM 1181 C CA . ASP A 1 143 ? -8.204 -14.334 16.225 1.00 94.88 143 ASP A CA 1
ATOM 1182 C C . ASP A 1 143 ? -7.525 -13.080 15.656 1.00 94.88 143 ASP A C 1
ATOM 1184 O O . ASP A 1 143 ? -6.288 -13.060 15.540 1.00 94.88 143 ASP A O 1
ATOM 1188 N N . ILE A 1 144 ? -8.299 -12.050 15.301 1.00 97.19 144 ILE A N 1
ATOM 1189 C CA . ILE A 1 144 ? -7.787 -10.781 14.790 1.00 97.19 144 ILE A CA 1
ATOM 1190 C C . ILE A 1 144 ? -8.786 -9.638 15.001 1.00 97.19 144 ILE A C 1
ATOM 1192 O O . ILE A 1 144 ? -9.989 -9.811 14.850 1.00 97.19 144 ILE A O 1
ATOM 1196 N N . HIS A 1 145 ? -8.251 -8.461 15.302 1.00 97.81 145 HIS A N 1
ATOM 1197 C CA . HIS A 1 145 ? -8.988 -7.219 15.494 1.00 97.81 145 HIS A CA 1
ATOM 1198 C C . HIS A 1 145 ? -8.601 -6.221 14.403 1.00 97.81 145 HIS A C 1
ATOM 1200 O O . HIS A 1 145 ? -7.411 -6.109 14.073 1.00 97.81 145 HIS A O 1
ATOM 1206 N N . VAL A 1 146 ? -9.587 -5.511 13.847 1.00 97.94 146 VAL A N 1
ATOM 1207 C CA . VAL A 1 146 ? -9.399 -4.563 12.738 1.00 97.94 146 VAL A CA 1
ATOM 1208 C C . VAL A 1 146 ? -9.870 -3.172 13.146 1.00 97.94 146 VAL A C 1
ATOM 1210 O O . VAL A 1 146 ? -11.025 -2.969 13.504 1.00 97.94 146 VAL A O 1
ATOM 1213 N N . GLY A 1 147 ? -8.973 -2.197 13.063 1.00 97.81 147 GLY A N 1
ATOM 1214 C CA . GLY A 1 147 ? -9.270 -0.782 13.260 1.00 97.81 147 GLY A CA 1
ATOM 1215 C C . GLY A 1 147 ? -9.123 -0.032 11.946 1.00 97.81 147 GLY A C 1
ATOM 1216 O O . GLY A 1 147 ? -8.363 -0.460 11.079 1.00 97.81 147 GLY A O 1
ATOM 1217 N N . CYS A 1 148 ? -9.809 1.095 11.796 1.00 98.06 148 CYS A N 1
ATOM 1218 C CA . CYS A 1 148 ? -9.679 1.956 10.624 1.00 98.06 148 CYS A CA 1
ATOM 1219 C C . CYS A 1 148 ? -9.426 3.406 11.040 1.00 98.06 148 CYS A C 1
ATOM 1221 O O . CYS A 1 148 ? -10.086 3.934 11.929 1.00 98.06 148 CYS A O 1
ATOM 1223 N N . ILE A 1 149 ? -8.475 4.064 10.390 1.00 97.75 149 ILE A N 1
ATOM 1224 C CA . ILE A 1 149 ? -8.278 5.508 10.464 1.00 97.75 149 ILE A CA 1
ATOM 1225 C C . ILE A 1 149 ? -8.503 6.056 9.065 1.00 97.75 149 ILE A C 1
ATOM 1227 O O . ILE A 1 149 ? -7.852 5.603 8.121 1.00 97.75 149 ILE A O 1
ATOM 1231 N N . TYR A 1 150 ? -9.390 7.031 8.920 1.00 97.31 150 TYR A N 1
ATOM 1232 C CA . TYR A 1 150 ? -9.733 7.560 7.609 1.00 97.31 150 TYR A CA 1
ATOM 1233 C C . TYR A 1 150 ? -9.856 9.082 7.583 1.00 97.31 150 TYR A C 1
ATOM 1235 O O . TYR A 1 150 ? -10.119 9.718 8.601 1.00 97.31 150 TYR A O 1
ATOM 1243 N N . GLU A 1 151 ? -9.679 9.646 6.392 1.00 96.00 151 GLU A N 1
ATOM 1244 C CA . GLU A 1 151 ? -9.865 11.067 6.095 1.00 96.00 151 GLU A CA 1
ATOM 1245 C C . GLU A 1 151 ? -10.696 11.212 4.814 1.00 96.00 151 GLU A C 1
ATOM 1247 O O . GLU A 1 151 ? -10.536 10.447 3.861 1.00 96.00 151 GLU A O 1
ATOM 1252 N N . HIS A 1 152 ? -11.614 12.177 4.788 1.00 94.50 152 HIS A N 1
ATOM 1253 C CA . HIS A 1 152 ? -12.399 12.485 3.593 1.00 94.50 152 HIS A CA 1
ATOM 1254 C C . HIS A 1 152 ? -11.539 13.097 2.487 1.00 94.50 152 HIS A C 1
ATOM 1256 O O . HIS A 1 152 ? -10.601 13.847 2.751 1.00 94.50 152 HIS A O 1
ATOM 1262 N N . TYR A 1 153 ? -11.894 12.823 1.230 1.00 93.94 153 TYR A N 1
ATOM 1263 C CA . TYR A 1 153 ? -11.250 13.497 0.104 1.00 93.94 153 TYR A CA 1
ATOM 1264 C C . TYR A 1 153 ? -11.414 15.021 0.234 1.00 93.94 153 TYR A C 1
ATOM 1266 O O . TYR A 1 153 ? -12.465 15.490 0.686 1.00 93.94 153 TYR A O 1
ATOM 1274 N N . PRO A 1 154 ? -10.398 15.811 -0.160 1.00 90.12 154 PRO A N 1
ATOM 1275 C CA . PRO A 1 154 ? -10.502 17.261 -0.124 1.00 90.12 154 PRO A CA 1
ATOM 1276 C C . PRO A 1 154 ? -11.643 17.737 -1.029 1.00 90.12 154 PRO A C 1
ATOM 1278 O O . PRO A 1 154 ? -11.756 17.324 -2.181 1.00 90.12 154 PRO A O 1
ATOM 1281 N N . VAL A 1 155 ? -12.468 18.637 -0.497 1.00 88.81 155 VAL A N 1
ATOM 1282 C CA . VAL A 1 155 ? -13.568 19.282 -1.222 1.00 88.81 155 VAL A CA 1
ATOM 1283 C C . VAL A 1 155 ? -13.034 20.580 -1.822 1.00 88.81 155 VAL A C 1
ATOM 1285 O O . VAL A 1 155 ? -12.725 21.518 -1.081 1.00 88.81 155 VAL A O 1
ATOM 1288 N N . PHE A 1 156 ? -12.904 20.654 -3.148 1.00 88.75 156 PHE A N 1
ATOM 1289 C CA . PHE A 1 156 ? -12.394 21.851 -3.825 1.00 88.75 156 PHE A CA 1
ATOM 1290 C C . PHE A 1 156 ? -13.518 22.771 -4.296 1.00 88.75 156 PHE A C 1
ATOM 1292 O O . PHE A 1 156 ? -13.347 23.994 -4.305 1.00 88.75 156 PHE A O 1
ATOM 1299 N N . ASP A 1 157 ? -14.669 22.207 -4.662 1.00 88.88 157 ASP A N 1
ATOM 1300 C CA . ASP A 1 157 ? -15.832 22.975 -5.088 1.00 88.88 157 ASP A CA 1
ATOM 1301 C C . ASP A 1 157 ? -17.179 22.378 -4.631 1.00 88.88 157 ASP A C 1
ATOM 1303 O O . ASP A 1 157 ? -17.266 21.440 -3.840 1.00 88.88 157 ASP A O 1
ATOM 1307 N N . ILE A 1 158 ? -18.273 22.991 -5.087 1.00 86.69 158 ILE A N 1
ATOM 1308 C CA . ILE A 1 158 ? -19.633 22.591 -4.708 1.00 86.69 158 ILE A CA 1
ATOM 1309 C C . ILE A 1 158 ? -20.056 21.228 -5.276 1.00 86.69 158 ILE A C 1
ATOM 1311 O O . ILE A 1 158 ? -21.000 20.631 -4.755 1.00 86.69 158 ILE A O 1
ATOM 1315 N N . PHE A 1 159 ? -19.413 20.753 -6.345 1.00 85.19 159 PHE A N 1
ATOM 1316 C CA . PHE A 1 159 ? -19.689 19.447 -6.941 1.00 85.19 159 PHE A CA 1
ATOM 1317 C C . PHE A 1 159 ? -19.061 18.322 -6.110 1.00 85.19 159 PHE A C 1
ATOM 1319 O O . PHE A 1 159 ? -19.629 17.231 -6.056 1.00 85.19 159 PHE A O 1
ATOM 1326 N N . ASP A 1 160 ? -17.985 18.621 -5.380 1.00 84.75 160 ASP A N 1
ATOM 1327 C CA . ASP A 1 160 ? -17.326 17.689 -4.460 1.00 84.75 160 ASP A CA 1
ATOM 1328 C C . ASP A 1 160 ? -18.083 17.507 -3.132 1.00 84.75 160 ASP A C 1
ATOM 1330 O O . ASP A 1 160 ? -17.815 16.562 -2.396 1.00 84.75 160 ASP A O 1
ATOM 1334 N N . MET A 1 161 ? -19.079 18.346 -2.806 1.00 80.38 161 MET A N 1
ATOM 1335 C CA . MET A 1 161 ? -19.831 18.218 -1.539 1.00 80.38 161 MET A CA 1
ATOM 1336 C C . MET A 1 161 ? -20.598 16.890 -1.394 1.00 80.38 161 MET A C 1
ATOM 1338 O O . MET A 1 161 ? -21.077 16.567 -0.307 1.00 80.38 161 MET A O 1
ATOM 1342 N N . GLY A 1 162 ? -20.780 16.152 -2.492 1.00 85.00 162 GLY A N 1
ATOM 1343 C CA . GLY A 1 162 ? -21.385 14.820 -2.499 1.00 85.00 162 GLY A CA 1
ATOM 1344 C C . GLY A 1 162 ? -20.376 13.674 -2.513 1.00 85.00 162 GLY A C 1
ATOM 1345 O O . GLY A 1 162 ? -20.804 12.518 -2.499 1.00 85.00 162 GLY A O 1
ATOM 1346 N N . ASP A 1 163 ? -19.076 13.967 -2.571 1.00 89.75 163 ASP A N 1
ATOM 1347 C CA . ASP A 1 163 ? -18.041 12.947 -2.585 1.00 89.75 163 ASP A CA 1
ATOM 1348 C C . ASP A 1 163 ? -17.943 12.279 -1.212 1.00 89.75 163 ASP A C 1
ATOM 1350 O O . ASP A 1 163 ? -17.772 12.920 -0.176 1.00 89.75 163 ASP A O 1
ATOM 1354 N N . ARG A 1 164 ? -18.116 10.960 -1.211 1.00 90.62 164 ARG A N 1
ATOM 1355 C CA . ARG A 1 164 ? -18.072 10.125 -0.006 1.00 90.62 164 ARG A CA 1
ATOM 1356 C C . ARG A 1 164 ? -16.812 9.273 0.053 1.00 90.62 164 ARG A C 1
ATOM 1358 O O . ARG A 1 164 ? -16.715 8.420 0.931 1.00 90.62 164 ARG A O 1
ATOM 1365 N N . ARG A 1 165 ? -15.881 9.464 -0.885 1.00 94.31 165 ARG A N 1
ATOM 1366 C CA . ARG A 1 165 ? -14.589 8.784 -0.865 1.00 94.31 165 ARG A CA 1
ATOM 1367 C C . ARG A 1 165 ? -13.781 9.234 0.346 1.00 94.31 165 ARG A C 1
ATOM 1369 O O . ARG A 1 165 ? -13.832 10.392 0.770 1.00 94.31 165 ARG A O 1
ATOM 1376 N N . THR A 1 166 ? -13.046 8.284 0.900 1.00 96.25 166 THR A N 1
ATOM 1377 C CA . THR A 1 166 ? -12.160 8.485 2.041 1.00 96.25 166 THR A CA 1
ATOM 1378 C C . THR A 1 166 ? -10.860 7.740 1.794 1.00 96.25 166 THR A C 1
ATOM 1380 O O . THR A 1 166 ? -10.883 6.612 1.305 1.00 96.25 166 THR A O 1
ATOM 1383 N N . TYR A 1 167 ? -9.742 8.353 2.164 1.00 97.62 167 TYR A N 1
ATOM 1384 C CA . TYR A 1 167 ? -8.473 7.656 2.326 1.00 97.62 167 TYR A CA 1
ATOM 1385 C C . TYR A 1 167 ? -8.552 6.810 3.594 1.00 97.62 167 TYR A C 1
ATOM 1387 O O . TYR A 1 167 ? -8.974 7.320 4.630 1.00 97.62 167 TYR A O 1
ATOM 1395 N N . GLN A 1 168 ? -8.183 5.531 3.531 1.00 98.06 168 GLN A N 1
ATOM 1396 C CA . GLN A 1 168 ? -8.439 4.569 4.607 1.00 98.06 168 GLN A CA 1
ATOM 1397 C C . GLN A 1 168 ? -7.164 3.806 4.975 1.00 98.06 168 GLN A C 1
ATOM 1399 O O . GLN A 1 168 ? -6.516 3.202 4.121 1.00 98.06 168 GLN A O 1
ATOM 1404 N N . ASN A 1 169 ? -6.832 3.795 6.264 1.00 98.50 169 ASN A N 1
ATOM 1405 C CA . ASN A 1 169 ? -5.716 3.053 6.838 1.00 98.50 169 ASN A CA 1
ATOM 1406 C C . ASN A 1 169 ? -6.247 2.043 7.857 1.00 98.50 169 ASN A C 1
ATOM 1408 O O . ASN A 1 169 ? -6.768 2.412 8.907 1.00 98.50 169 ASN A O 1
ATOM 1412 N N . TYR A 1 170 ? -6.087 0.763 7.559 1.00 98.50 170 TYR A N 1
ATOM 1413 C CA . TYR A 1 170 ? -6.529 -0.356 8.373 1.00 98.50 170 TYR A CA 1
ATOM 1414 C C . TYR A 1 170 ? -5.387 -0.885 9.230 1.00 98.50 170 TYR A C 1
ATOM 1416 O O . TYR A 1 170 ? -4.288 -1.143 8.738 1.00 98.50 170 TYR A O 1
ATOM 1424 N N . ILE A 1 171 ? -5.658 -1.090 10.510 1.00 98.06 171 ILE A N 1
ATOM 1425 C CA . ILE A 1 171 ? -4.701 -1.572 11.504 1.00 98.06 171 ILE A CA 1
ATOM 1426 C C . ILE A 1 171 ? -5.165 -2.941 11.969 1.00 98.06 171 ILE A C 1
ATOM 1428 O O . ILE A 1 171 ? -6.345 -3.117 12.260 1.00 98.06 171 ILE A O 1
ATOM 1432 N N . PHE A 1 172 ? -4.237 -3.891 12.090 1.00 97.94 172 PHE A N 1
ATOM 1433 C CA . PHE A 1 172 ? -4.577 -5.250 12.512 1.00 97.94 172 PHE A CA 1
ATOM 1434 C C . PHE A 1 172 ? -3.806 -5.650 13.757 1.00 97.94 172 PHE A C 1
ATOM 1436 O O . PHE A 1 172 ? -2.579 -5.493 13.809 1.00 97.94 172 PHE A O 1
ATOM 1443 N N . ARG A 1 173 ? -4.508 -6.211 14.742 1.00 97.38 173 ARG A N 1
ATOM 1444 C CA . ARG A 1 173 ? -3.931 -6.658 16.015 1.00 97.38 173 ARG A CA 1
ATOM 1445 C C . ARG A 1 173 ? -4.452 -8.025 16.431 1.00 97.38 173 ARG A C 1
ATOM 1447 O O . ARG A 1 173 ? -5.484 -8.488 15.967 1.00 97.38 173 ARG A O 1
ATOM 1454 N N . LYS A 1 174 ? -3.681 -8.697 17.291 1.00 96.38 174 LYS A N 1
ATOM 1455 C CA . LYS A 1 174 ? -4.091 -9.950 17.949 1.00 96.38 174 LYS A CA 1
ATOM 1456 C C . LYS A 1 174 ? -4.923 -9.722 19.209 1.00 96.38 174 LYS A C 1
ATOM 1458 O O . LYS A 1 174 ? -5.510 -10.668 19.712 1.00 96.38 174 LYS A O 1
ATOM 1463 N N . GLU A 1 175 ? -4.939 -8.494 19.702 1.00 96.00 175 GLU A N 1
ATOM 1464 C CA . GLU A 1 175 ? -5.709 -8.043 20.856 1.00 96.00 175 GLU A CA 1
ATOM 1465 C C . GLU A 1 175 ? -6.590 -6.875 20.408 1.00 96.00 175 GLU A C 1
ATOM 1467 O O . GLU A 1 175 ? -6.287 -6.248 19.389 1.00 96.00 175 GLU A O 1
ATOM 1472 N N . SER A 1 176 ? -7.661 -6.598 21.153 1.00 95.19 176 SER A N 1
ATOM 1473 C CA . SER A 1 176 ? -8.579 -5.497 20.851 1.00 95.19 176 SER A CA 1
ATOM 1474 C C . SER A 1 176 ? -7.852 -4.159 20.759 1.00 95.19 176 SER A C 1
ATOM 1476 O O . SER A 1 176 ? -6.998 -3.833 21.590 1.00 95.19 176 SER A O 1
ATOM 1478 N N . ILE A 1 177 ? -8.232 -3.369 19.764 1.00 96.25 177 ILE A N 1
ATOM 1479 C CA . ILE A 1 177 ? -7.621 -2.084 19.452 1.00 96.25 177 ILE A CA 1
ATOM 1480 C C . ILE A 1 177 ? -8.198 -1.013 20.377 1.00 96.25 177 ILE A C 1
ATOM 1482 O O . ILE A 1 177 ? -9.408 -0.887 20.577 1.00 96.25 177 ILE A O 1
ATOM 1486 N N . THR A 1 178 ? -7.305 -0.214 20.954 1.00 95.69 178 THR A N 1
ATOM 1487 C CA . THR A 1 178 ? -7.665 0.854 21.896 1.00 95.69 178 THR A CA 1
ATOM 1488 C C . THR A 1 178 ? -7.640 2.236 21.240 1.00 95.69 178 THR A C 1
ATOM 1490 O O . THR A 1 178 ? -6.965 2.453 20.234 1.00 95.69 178 THR A O 1
ATOM 1493 N N . ASP A 1 179 ? -8.323 3.208 21.852 1.00 95.31 179 ASP A N 1
ATOM 1494 C CA . ASP A 1 179 ? -8.298 4.615 21.410 1.00 95.31 179 ASP A CA 1
ATOM 1495 C C . ASP A 1 179 ? -6.870 5.189 21.426 1.00 95.31 179 ASP A C 1
ATOM 1497 O O . ASP A 1 179 ? -6.461 5.911 20.512 1.00 95.31 179 ASP A O 1
ATOM 1501 N N . ASP A 1 180 ? -6.083 4.824 22.443 1.00 93.75 180 ASP A N 1
ATOM 1502 C CA . ASP A 1 180 ? -4.679 5.224 22.574 1.00 93.75 180 ASP A CA 1
ATOM 1503 C C . ASP A 1 180 ? -3.828 4.670 21.427 1.00 93.75 180 ASP A C 1
ATOM 1505 O O . ASP A 1 180 ? -2.923 5.343 20.926 1.00 93.75 180 ASP A O 1
ATOM 1509 N N . GLU A 1 181 ? -4.127 3.454 20.978 1.00 94.00 181 GLU A N 1
ATOM 1510 C CA . GLU A 1 181 ? -3.437 2.819 19.864 1.00 94.00 181 GLU A CA 1
ATOM 1511 C C . GLU A 1 181 ? -3.779 3.459 18.513 1.00 94.00 181 GLU A C 1
ATOM 1513 O O . GLU A 1 181 ? -2.871 3.706 17.709 1.00 94.00 181 GLU A O 1
ATOM 1518 N N . LEU A 1 182 ? -5.046 3.813 18.280 1.00 93.88 182 LEU A N 1
ATOM 1519 C CA . LEU A 1 182 ? -5.435 4.610 17.110 1.00 93.88 182 LEU A CA 1
ATOM 1520 C C . LEU A 1 182 ? -4.739 5.972 17.121 1.00 93.88 182 LEU A C 1
ATOM 1522 O O . LEU A 1 182 ? -4.147 6.379 16.122 1.00 93.88 182 LEU A O 1
ATOM 1526 N N . THR A 1 183 ? -4.724 6.639 18.277 1.00 91.75 183 THR A N 1
ATOM 1527 C CA . THR A 1 183 ? -4.059 7.937 18.466 1.00 91.75 183 THR A CA 1
ATOM 1528 C C . THR A 1 183 ? -2.551 7.844 18.247 1.00 91.75 183 THR A C 1
ATOM 1530 O O . THR A 1 183 ? -1.929 8.768 17.721 1.00 91.75 183 THR A O 1
ATOM 1533 N N . LYS A 1 184 ? -1.928 6.734 18.651 1.00 93.50 184 LYS A N 1
ATOM 1534 C CA . LYS A 1 184 ? -0.515 6.474 18.375 1.00 93.50 184 LYS A CA 1
ATOM 1535 C C . LYS A 1 184 ? -0.277 6.262 16.882 1.00 93.50 184 LYS A C 1
ATOM 1537 O O . LYS A 1 184 ? 0.675 6.826 16.354 1.00 93.50 184 LYS A O 1
ATOM 1542 N N . THR A 1 185 ? -1.137 5.499 16.213 1.00 94.62 185 THR A N 1
ATOM 1543 C CA . THR A 1 185 ? -1.001 5.203 14.780 1.00 94.62 185 THR A CA 1
ATOM 1544 C C . THR A 1 185 ? -1.215 6.446 13.914 1.00 94.62 185 THR A C 1
ATOM 1546 O O . THR A 1 185 ? -0.476 6.653 12.960 1.00 94.62 185 THR A O 1
ATOM 1549 N N . LEU A 1 186 ? -2.112 7.353 14.314 1.00 93.06 186 LEU A N 1
ATOM 1550 C CA . LEU A 1 186 ? -2.300 8.671 13.690 1.00 93.06 186 LEU A CA 1
ATOM 1551 C C . LEU A 1 186 ? -1.027 9.535 13.629 1.00 93.06 186 LEU A C 1
ATOM 1553 O O . LEU A 1 186 ? -0.964 10.477 12.843 1.00 93.06 186 LEU A O 1
ATOM 1557 N N . LYS A 1 187 ? -0.016 9.243 14.457 1.00 93.38 187 LYS A N 1
ATOM 1558 C CA . LYS A 1 187 ? 1.268 9.963 14.458 1.00 93.38 187 LYS A CA 1
ATOM 1559 C C . LYS A 1 187 ? 2.236 9.474 13.384 1.00 93.38 187 LYS A C 1
ATOM 1561 O O . LYS A 1 187 ? 3.300 10.076 13.244 1.00 93.38 187 LYS A O 1
ATOM 1566 N N . ILE A 1 188 ? 1.903 8.405 12.655 1.00 94.62 188 ILE A N 1
ATOM 1567 C CA . ILE A 1 188 ? 2.657 8.012 11.464 1.00 94.62 188 ILE A CA 1
ATOM 1568 C C . ILE A 1 188 ? 2.608 9.180 10.478 1.00 94.62 188 ILE A C 1
ATOM 1570 O O . ILE A 1 188 ? 1.538 9.723 10.191 1.00 94.62 188 ILE A O 1
ATOM 1574 N N . ASN A 1 189 ? 3.778 9.579 9.985 1.00 93.81 189 ASN A N 1
ATOM 1575 C CA . ASN A 1 189 ? 3.893 10.638 8.993 1.00 93.81 189 ASN A CA 1
ATOM 1576 C C . ASN A 1 189 ? 3.107 10.256 7.731 1.00 93.81 189 ASN A C 1
ATOM 1578 O O . ASN A 1 189 ? 3.244 9.150 7.231 1.00 93.81 189 ASN A O 1
ATOM 1582 N N . HIS A 1 190 ? 2.293 11.154 7.197 1.00 92.69 190 HIS A N 1
ATOM 1583 C CA . HIS A 1 190 ? 1.500 10.875 6.006 1.00 92.69 190 HIS A CA 1
ATOM 1584 C C . HIS A 1 190 ? 1.427 12.118 5.128 1.00 92.69 190 HIS A C 1
ATOM 1586 O O . HIS A 1 190 ? 1.532 13.254 5.591 1.00 92.69 190 HIS A O 1
ATOM 1592 N N . ASN A 1 191 ? 1.285 11.884 3.827 1.00 88.00 191 ASN A N 1
ATOM 1593 C CA . ASN A 1 191 ? 1.176 12.950 2.839 1.00 88.00 191 ASN A CA 1
ATOM 1594 C C . ASN A 1 191 ? -0.289 13.382 2.660 1.00 88.00 191 ASN A C 1
ATOM 1596 O O . ASN A 1 191 ? -1.185 12.947 3.375 1.00 88.00 191 ASN A O 1
ATOM 1600 N N . PHE A 1 192 ? -0.536 14.220 1.654 1.00 85.38 192 PHE A N 1
ATOM 1601 C CA . PHE A 1 192 ? -1.856 14.749 1.289 1.00 85.38 192 PHE A CA 1
ATOM 1602 C C . PHE A 1 192 ? -2.911 13.691 0.915 1.00 85.38 192 PHE A C 1
ATOM 1604 O O . PHE A 1 192 ? -4.082 14.025 0.795 1.00 85.38 192 PHE A O 1
ATOM 1611 N N . ASN A 1 193 ? -2.504 12.443 0.672 1.00 92.06 193 ASN A N 1
ATOM 1612 C CA . ASN A 1 193 ? -3.401 11.314 0.419 1.00 92.06 193 ASN A CA 1
ATOM 1613 C C . ASN A 1 193 ? -3.636 10.462 1.675 1.00 92.06 193 ASN A C 1
ATOM 1615 O O . ASN A 1 193 ? -4.092 9.330 1.570 1.00 92.06 193 ASN A O 1
ATOM 1619 N N . PHE A 1 194 ? -3.230 10.957 2.847 1.00 95.38 194 PHE A N 1
ATOM 1620 C CA . PHE A 1 194 ? -3.386 10.280 4.130 1.00 95.38 194 PHE A CA 1
ATOM 1621 C C . PHE A 1 194 ? -2.807 8.849 4.159 1.00 95.38 194 PHE A C 1
ATOM 1623 O O . PHE A 1 194 ? -3.230 8.008 4.946 1.00 95.38 194 PHE A O 1
ATOM 1630 N N . CYS A 1 195 ? -1.831 8.541 3.295 1.00 96.62 195 CYS A N 1
ATOM 1631 C CA . CYS A 1 195 ? -1.230 7.213 3.209 1.00 96.62 195 CYS A CA 1
ATOM 1632 C C . CYS A 1 195 ? -0.198 7.002 4.322 1.00 96.62 195 CYS A C 1
ATOM 1634 O O . CYS A 1 195 ? 0.866 7.625 4.311 1.00 96.62 195 CYS A O 1
ATOM 1636 N N . MET A 1 196 ? -0.488 6.079 5.244 1.00 97.25 196 MET A N 1
ATOM 1637 C CA . MET A 1 196 ? 0.420 5.672 6.328 1.00 97.25 196 MET A CA 1
ATOM 1638 C C . MET A 1 196 ? 1.318 4.482 5.945 1.00 97.25 196 MET A C 1
ATOM 1640 O O . MET A 1 196 ? 2.083 3.987 6.769 1.00 97.25 196 MET A O 1
ATOM 1644 N N . VAL A 1 197 ? 1.246 4.001 4.697 1.00 97.25 197 VAL A N 1
ATOM 1645 C CA . VAL A 1 197 ? 2.078 2.901 4.184 1.00 97.25 197 VAL A CA 1
ATOM 1646 C C . VAL A 1 197 ? 3.270 3.456 3.393 1.00 97.25 197 VAL A C 1
ATOM 1648 O O . VAL A 1 197 ? 3.191 3.706 2.191 1.00 97.25 197 VAL A O 1
ATOM 1651 N N . HIS A 1 198 ? 4.401 3.644 4.070 1.00 95.81 198 HIS A N 1
ATOM 1652 C CA . HIS A 1 198 ? 5.665 4.141 3.503 1.00 95.81 198 HIS A CA 1
ATOM 1653 C C . HIS A 1 198 ? 6.867 3.530 4.244 1.00 95.81 198 HIS A C 1
ATOM 1655 O O . HIS A 1 198 ? 6.692 2.572 4.981 1.00 95.81 198 HIS A O 1
ATOM 1661 N N . GLU A 1 199 ? 8.086 4.040 4.029 1.00 95.94 199 GLU A N 1
ATOM 1662 C CA . GLU A 1 199 ? 9.340 3.479 4.577 1.00 95.94 199 GLU A CA 1
ATOM 1663 C C . GLU A 1 199 ? 9.680 3.940 6.015 1.00 95.94 199 GLU A C 1
ATOM 1665 O O . GLU A 1 199 ? 10.707 3.552 6.563 1.00 95.94 199 GLU A O 1
ATOM 1670 N N . GLU A 1 200 ? 8.841 4.745 6.671 1.00 95.38 200 GLU A N 1
ATOM 1671 C CA . GLU A 1 200 ? 9.144 5.325 7.998 1.00 95.38 200 GLU A CA 1
ATOM 1672 C C . GLU A 1 200 ? 8.132 4.900 9.079 1.00 95.38 200 GLU A C 1
ATOM 1674 O O . GLU A 1 200 ? 7.936 5.597 10.068 1.00 95.38 200 GLU A O 1
ATOM 1679 N N . ILE A 1 201 ? 7.472 3.753 8.891 1.00 95.94 201 ILE A N 1
ATOM 1680 C CA . ILE A 1 201 ? 6.551 3.169 9.873 1.00 95.94 201 ILE A CA 1
ATOM 1681 C C . ILE A 1 201 ? 7.339 2.502 11.007 1.00 95.94 201 ILE A C 1
ATOM 1683 O O . ILE A 1 201 ? 8.221 1.672 10.760 1.00 95.94 201 ILE A O 1
ATOM 1687 N N . ASP A 1 202 ? 6.968 2.795 12.254 1.00 95.31 202 ASP A N 1
ATOM 1688 C CA . ASP A 1 202 ? 7.511 2.087 13.410 1.00 95.31 202 ASP A CA 1
ATOM 1689 C C . ASP A 1 202 ? 7.086 0.607 13.408 1.00 95.31 202 ASP A C 1
ATOM 1691 O O . ASP A 1 202 ? 5.924 0.247 13.207 1.00 95.31 202 ASP A O 1
ATOM 1695 N N . ASN A 1 203 ? 8.041 -0.289 13.675 1.00 93.81 203 ASN A N 1
ATOM 1696 C CA . ASN A 1 203 ? 7.827 -1.739 13.593 1.00 93.81 203 ASN A CA 1
ATOM 1697 C C . ASN A 1 203 ? 6.726 -2.270 14.527 1.00 93.81 203 ASN A C 1
ATOM 1699 O O . ASN A 1 203 ? 6.168 -3.339 14.274 1.00 93.81 203 ASN A O 1
ATOM 1703 N N . ASP A 1 204 ? 6.441 -1.595 15.635 1.00 94.44 204 ASP A N 1
ATOM 1704 C CA . ASP A 1 204 ? 5.385 -1.975 16.573 1.00 94.44 204 ASP A CA 1
ATOM 1705 C C . ASP A 1 204 ? 3.980 -1.568 16.103 1.00 94.44 204 ASP A C 1
ATOM 1707 O O . ASP A 1 204 ? 3.006 -2.103 16.625 1.00 94.44 204 ASP A O 1
ATOM 1711 N N . LEU A 1 205 ? 3.874 -0.705 15.089 1.00 96.12 205 LEU A N 1
ATOM 1712 C CA . LEU A 1 205 ? 2.606 -0.313 14.469 1.00 96.12 205 LEU A CA 1
ATOM 1713 C C . LEU A 1 205 ? 2.179 -1.252 13.329 1.00 96.12 205 LEU A C 1
ATOM 1715 O O . LEU A 1 205 ? 1.013 -1.248 12.932 1.00 96.12 205 LEU A O 1
ATOM 1719 N N . LEU A 1 206 ? 3.094 -2.094 12.838 1.00 97.31 206 LEU A N 1
ATOM 1720 C CA . LEU A 1 206 ? 2.818 -3.098 11.811 1.00 97.31 206 LEU A CA 1
ATOM 1721 C C . LEU A 1 206 ? 1.985 -4.282 12.349 1.00 97.31 206 LEU A C 1
ATOM 1723 O O . LEU A 1 206 ? 2.268 -4.774 13.448 1.00 97.31 206 LEU A O 1
ATOM 1727 N N . PRO A 1 207 ? 1.077 -4.858 11.536 1.00 98.12 207 PRO A N 1
ATOM 1728 C CA . PRO A 1 207 ? 0.802 -4.516 10.135 1.00 98.12 207 PRO A CA 1
ATOM 1729 C C . PRO A 1 207 ? -0.215 -3.374 9.970 1.00 98.12 207 PRO A C 1
ATOM 1731 O O . PRO A 1 207 ? -1.055 -3.146 10.845 1.00 98.12 207 PRO A O 1
ATOM 1734 N N . ILE A 1 208 ? -0.141 -2.705 8.819 1.00 98.19 208 ILE A N 1
ATOM 1735 C CA . ILE A 1 208 ? -1.050 -1.630 8.400 1.00 98.19 208 ILE A CA 1
ATOM 1736 C C . ILE A 1 208 ? -1.333 -1.749 6.898 1.00 98.19 208 ILE A C 1
ATOM 1738 O O . ILE A 1 208 ? -0.426 -2.053 6.120 1.00 98.19 208 ILE A O 1
ATOM 1742 N N . LEU A 1 209 ? -2.585 -1.545 6.498 1.00 98.62 209 LEU A N 1
ATOM 1743 C CA . LEU A 1 209 ? -3.037 -1.591 5.110 1.00 98.62 209 LEU A CA 1
ATOM 1744 C C . LEU A 1 209 ? -3.635 -0.247 4.718 1.00 98.62 209 LEU A C 1
ATOM 1746 O O . LEU A 1 209 ? -4.416 0.317 5.467 1.00 98.62 209 LEU A O 1
ATOM 1750 N N . TYR A 1 210 ? -3.291 0.257 3.545 1.00 98.50 210 TYR A N 1
ATOM 1751 C CA . TYR A 1 210 ? -3.816 1.498 3.001 1.00 98.50 210 TYR A CA 1
ATOM 1752 C C . TYR A 1 210 ? -4.652 1.214 1.756 1.00 98.50 210 TYR A C 1
ATOM 1754 O O . TYR A 1 210 ? -4.212 0.494 0.856 1.00 98.50 210 TYR A O 1
ATOM 1762 N N . TYR A 1 211 ? -5.833 1.816 1.697 1.00 98.00 211 TYR A N 1
ATOM 1763 C CA . TYR A 1 211 ? -6.658 1.912 0.502 1.00 98.00 211 TYR A CA 1
ATOM 1764 C C . TYR A 1 211 ? -6.954 3.385 0.243 1.00 98.00 211 TYR A C 1
ATOM 1766 O O . TYR A 1 211 ? -7.385 4.109 1.142 1.00 98.00 211 TYR A O 1
ATOM 1774 N N . SER A 1 212 ? -6.726 3.831 -0.990 1.00 95.88 212 SER A N 1
ATOM 1775 C CA . SER A 1 212 ? -6.923 5.229 -1.366 1.00 95.88 212 SER A CA 1
ATOM 1776 C C . SER A 1 212 ? -8.371 5.671 -1.246 1.00 95.88 212 SER A C 1
ATOM 1778 O O . SER A 1 212 ? -8.580 6.839 -0.999 1.00 95.88 212 SER A O 1
ATOM 1780 N N . GLY A 1 213 ? -9.356 4.779 -1.360 1.00 93.88 213 GLY A N 1
ATOM 1781 C CA . GLY A 1 213 ? -10.774 5.155 -1.425 1.00 93.88 213 GLY A CA 1
ATOM 1782 C C . GLY A 1 213 ? -11.331 5.098 -2.844 1.00 93.88 213 GLY A C 1
ATOM 1783 O O . GLY A 1 213 ? -12.533 4.899 -3.034 1.00 93.88 213 GLY A O 1
ATOM 1784 N N . ASP A 1 214 ? -10.455 5.187 -3.842 1.00 90.50 214 ASP A N 1
ATOM 1785 C CA . ASP A 1 214 ? -10.734 4.898 -5.240 1.00 90.50 214 ASP A CA 1
ATOM 1786 C C . ASP A 1 214 ? -9.640 4.044 -5.892 1.00 90.50 214 ASP A C 1
ATOM 1788 O O . ASP A 1 214 ? -8.454 4.151 -5.594 1.00 90.50 214 ASP A O 1
ATOM 1792 N N . GLY A 1 215 ? -10.058 3.169 -6.806 1.00 91.38 215 GLY A N 1
ATOM 1793 C CA . GLY A 1 215 ? -9.171 2.249 -7.509 1.00 91.38 215 GLY A CA 1
ATOM 1794 C C . GLY A 1 215 ? -9.384 0.794 -7.107 1.00 91.38 215 GLY A C 1
ATOM 1795 O O . GLY A 1 215 ? -10.332 0.445 -6.412 1.00 91.38 215 GLY A O 1
ATOM 1796 N N . ASN A 1 216 ? -8.508 -0.071 -7.614 1.00 94.94 216 ASN A N 1
ATOM 1797 C CA . ASN A 1 216 ? -8.614 -1.520 -7.438 1.00 94.94 216 ASN A CA 1
ATOM 1798 C C . ASN A 1 216 ? -7.491 -2.093 -6.574 1.00 94.94 216 ASN A C 1
ATOM 1800 O O . ASN A 1 216 ? -7.365 -3.310 -6.516 1.00 94.94 216 ASN A O 1
ATOM 1804 N N . TYR A 1 217 ? -6.671 -1.253 -5.937 1.00 96.31 217 TYR A N 1
ATOM 1805 C CA . TYR A 1 217 ? -5.455 -1.699 -5.262 1.00 96.31 217 TYR A CA 1
ATOM 1806 C C . TYR A 1 217 ? -5.342 -1.166 -3.840 1.00 96.31 217 TYR A C 1
ATOM 1808 O O . TYR A 1 217 ? -5.767 -0.052 -3.546 1.00 96.31 217 TYR A O 1
ATOM 1816 N N . MET A 1 218 ? -4.723 -1.965 -2.979 1.00 97.19 218 MET A N 1
ATOM 1817 C CA . MET A 1 218 ? -4.403 -1.634 -1.595 1.00 97.19 218 MET A CA 1
ATOM 1818 C C . MET A 1 218 ? -2.943 -1.975 -1.287 1.00 97.19 218 MET A C 1
ATOM 1820 O O . MET A 1 218 ? -2.380 -2.912 -1.856 1.00 97.19 218 MET A O 1
ATOM 1824 N N . LEU A 1 219 ? -2.315 -1.215 -0.391 1.00 97.94 219 LEU A N 1
ATOM 1825 C CA . LEU A 1 219 ? -0.926 -1.409 0.026 1.00 97.94 219 LEU A CA 1
ATOM 1826 C C . LEU A 1 219 ? -0.893 -1.991 1.434 1.00 97.94 219 LEU A C 1
ATOM 1828 O O . LEU A 1 219 ? -1.401 -1.371 2.355 1.00 97.94 219 LEU A O 1
ATOM 1832 N N . LEU A 1 220 ? -0.253 -3.138 1.635 1.00 98.31 220 LEU A N 1
ATOM 1833 C CA . LEU A 1 220 ? -0.093 -3.761 2.948 1.00 98.31 220 LEU A CA 1
ATOM 1834 C C . LEU A 1 220 ? 1.375 -3.728 3.378 1.00 98.31 220 LEU A C 1
ATOM 1836 O O . LEU A 1 220 ? 2.226 -4.360 2.745 1.00 98.31 220 LEU A O 1
ATOM 1840 N N . ALA A 1 221 ? 1.654 -3.062 4.497 1.00 98.12 221 ALA A N 1
ATOM 1841 C CA . ALA A 1 221 ? 2.928 -3.145 5.194 1.00 98.12 221 ALA A CA 1
ATOM 1842 C C . ALA A 1 221 ? 2.888 -4.230 6.282 1.00 98.12 221 ALA A C 1
ATOM 1844 O O . ALA A 1 221 ? 2.032 -4.225 7.168 1.00 98.12 221 ALA A O 1
ATOM 1845 N N . THR A 1 222 ? 3.837 -5.168 6.244 1.00 97.19 222 THR A N 1
ATOM 1846 C CA . THR A 1 222 ? 3.935 -6.299 7.184 1.00 97.19 222 THR A CA 1
ATOM 1847 C C . THR A 1 222 ? 5.364 -6.509 7.647 1.00 97.19 222 THR A C 1
ATOM 1849 O O . THR A 1 222 ? 6.312 -6.351 6.876 1.00 97.19 222 THR A O 1
ATOM 1852 N N . LYS A 1 223 ? 5.532 -6.938 8.904 1.00 95.56 223 LYS A N 1
ATOM 1853 C CA . LYS A 1 223 ? 6.843 -7.356 9.416 1.00 95.56 223 LYS A CA 1
ATOM 1854 C C . LYS A 1 223 ? 7.453 -8.394 8.483 1.00 95.56 223 LYS A C 1
ATOM 1856 O O . LYS A 1 223 ? 6.762 -9.287 7.992 1.00 95.56 223 LYS A O 1
ATOM 1861 N N . ARG A 1 224 ? 8.765 -8.309 8.276 1.00 89.38 224 ARG A N 1
ATOM 1862 C CA . ARG A 1 224 ? 9.473 -9.349 7.539 1.00 89.38 224 ARG A CA 1
ATOM 1863 C C . ARG A 1 224 ? 9.321 -10.663 8.299 1.00 89.38 224 ARG A C 1
ATOM 1865 O O . ARG A 1 224 ? 9.721 -10.760 9.460 1.00 89.38 224 ARG A O 1
ATOM 1872 N N . GLU A 1 225 ? 8.782 -11.685 7.646 1.00 76.94 225 GLU A N 1
ATOM 1873 C CA . GLU A 1 225 ? 8.904 -13.039 8.165 1.00 76.94 225 GLU A CA 1
ATOM 1874 C C . GLU A 1 225 ? 10.395 -13.366 8.214 1.00 76.94 225 GLU A C 1
ATOM 1876 O O . GLU A 1 225 ? 11.058 -13.493 7.183 1.00 76.94 225 GLU A O 1
ATOM 1881 N N . LEU A 1 226 ? 10.953 -13.435 9.423 1.00 56.16 226 LEU A N 1
ATOM 1882 C CA . LEU A 1 226 ? 12.305 -13.928 9.620 1.00 56.16 226 LEU A CA 1
ATOM 1883 C C . LEU A 1 226 ? 12.279 -15.410 9.255 1.00 56.16 226 LEU A C 1
ATOM 1885 O O . LEU A 1 226 ? 12.026 -16.266 10.105 1.00 56.16 226 LEU A O 1
ATOM 1889 N N . THR A 1 227 ? 12.526 -15.725 7.985 1.00 48.72 227 THR A N 1
ATOM 1890 C CA . THR A 1 227 ? 12.788 -17.092 7.555 1.00 48.72 227 THR A CA 1
ATOM 1891 C C . THR A 1 227 ? 13.986 -17.578 8.357 1.00 48.72 227 THR A C 1
ATOM 1893 O O . THR A 1 227 ? 15.131 -17.195 8.100 1.00 48.72 227 THR A O 1
ATOM 1896 N N . LYS A 1 228 ? 13.728 -18.391 9.386 1.00 40.56 228 LYS A N 1
ATOM 1897 C CA . LYS A 1 228 ? 14.767 -19.101 10.126 1.00 40.56 228 LYS A CA 1
ATOM 1898 C C . LYS A 1 228 ? 15.482 -20.010 9.121 1.00 40.56 228 LYS A C 1
ATOM 1900 O O . LYS A 1 228 ? 15.022 -21.112 8.865 1.00 40.56 228 LYS A O 1
ATOM 1905 N N . LYS A 1 229 ? 16.617 -19.528 8.603 1.00 43.06 229 LYS A N 1
ATOM 1906 C CA . LYS A 1 229 ? 17.560 -20.190 7.684 1.00 43.06 229 LYS A CA 1
ATOM 1907 C C . LYS A 1 229 ? 17.049 -20.457 6.258 1.00 43.06 229 LYS A C 1
ATOM 1909 O O . LYS A 1 229 ? 16.398 -21.463 6.013 1.00 43.06 229 LYS A O 1
ATOM 1914 N N . SER A 1 230 ? 17.618 -19.741 5.288 1.00 39.06 230 SER A N 1
ATOM 1915 C CA . SER A 1 230 ? 18.215 -20.420 4.130 1.00 39.06 230 SER A CA 1
ATOM 1916 C C . SER A 1 230 ? 19.659 -19.947 3.912 1.00 39.06 230 SER A C 1
ATOM 1918 O O . SER A 1 230 ? 20.005 -19.147 3.056 1.00 39.06 230 SER A O 1
ATOM 1920 N N . GLN A 1 231 ? 20.566 -20.510 4.717 1.00 39.25 231 GLN A N 1
ATOM 1921 C CA . GLN A 1 231 ? 22.000 -20.548 4.389 1.00 39.25 231 GLN A CA 1
ATOM 1922 C C . GLN A 1 231 ? 22.298 -21.449 3.167 1.00 39.25 231 GLN A C 1
ATOM 1924 O O . GLN A 1 231 ? 23.455 -21.577 2.786 1.00 39.25 231 GLN A O 1
ATOM 1929 N N . ASN A 1 232 ? 21.278 -22.047 2.532 1.00 40.12 232 ASN A N 1
ATOM 1930 C CA . ASN A 1 232 ? 21.434 -23.022 1.450 1.00 40.12 232 ASN A CA 1
ATOM 1931 C C . ASN A 1 232 ? 20.947 -22.554 0.065 1.00 40.12 232 ASN A C 1
ATOM 1933 O O . ASN A 1 232 ? 21.223 -23.255 -0.903 1.00 40.12 232 ASN A O 1
ATOM 1937 N N . ASP A 1 233 ? 20.323 -21.377 -0.076 1.00 40.81 233 ASP A N 1
ATOM 1938 C CA . ASP A 1 233 ? 19.852 -20.898 -1.394 1.00 40.81 233 ASP A CA 1
ATOM 1939 C C . ASP A 1 233 ? 20.873 -20.011 -2.133 1.00 40.81 233 ASP A C 1
ATOM 1941 O O . ASP A 1 233 ? 20.630 -19.554 -3.248 1.00 40.81 233 ASP A O 1
ATOM 1945 N N . TYR A 1 234 ? 22.068 -19.807 -1.569 1.00 44.44 234 TYR A N 1
ATOM 1946 C CA . TYR A 1 234 ? 23.136 -19.004 -2.186 1.00 44.44 234 TYR A CA 1
ATOM 1947 C C . TYR A 1 234 ? 23.960 -19.747 -3.258 1.00 44.44 234 TYR A C 1
ATOM 1949 O O . TYR A 1 234 ? 25.040 -19.294 -3.630 1.00 44.44 234 TYR A O 1
ATOM 1957 N N . PHE A 1 235 ? 23.465 -20.867 -3.794 1.00 38.50 235 PHE A N 1
ATOM 1958 C CA . PHE A 1 235 ? 24.218 -21.737 -4.706 1.00 38.50 235 PHE A CA 1
ATOM 1959 C C . PHE A 1 235 ? 23.761 -21.723 -6.172 1.00 38.50 235 PHE A C 1
ATOM 1961 O O . PHE A 1 235 ? 23.960 -22.708 -6.864 1.00 38.50 235 PHE A O 1
ATOM 1968 N N . PHE A 1 236 ? 23.218 -20.626 -6.708 1.00 39.72 236 PHE A N 1
ATOM 1969 C CA . PHE A 1 236 ? 23.037 -20.508 -8.166 1.00 39.72 236 PHE A CA 1
ATOM 1970 C C . PHE A 1 236 ? 23.214 -19.081 -8.680 1.00 39.72 236 PHE A C 1
ATOM 1972 O O . PHE A 1 236 ? 22.257 -18.479 -9.124 1.00 39.72 236 PHE A O 1
ATOM 1979 N N . PHE A 1 237 ? 24.444 -18.560 -8.665 1.00 36.88 237 PHE A N 1
ATOM 1980 C CA . PHE A 1 237 ? 24.945 -17.643 -9.702 1.00 36.88 237 PHE A CA 1
ATOM 1981 C C . PHE A 1 237 ? 26.476 -17.754 -9.752 1.00 36.88 237 PHE A C 1
ATOM 1983 O O . PHE A 1 237 ? 27.205 -16.871 -9.310 1.00 36.88 237 PHE A O 1
ATOM 1990 N N . ASN A 1 238 ? 26.985 -18.870 -10.285 1.00 32.91 238 ASN A N 1
ATOM 1991 C CA . ASN A 1 238 ? 28.346 -18.866 -10.812 1.00 32.91 238 ASN A CA 1
ATOM 1992 C C . ASN A 1 238 ? 28.335 -17.978 -12.059 1.00 32.91 238 ASN A C 1
ATOM 1994 O O . ASN A 1 238 ? 27.858 -18.391 -13.115 1.00 32.91 238 ASN A O 1
ATOM 1998 N N . LEU A 1 239 ? 28.841 -16.752 -11.921 1.00 36.72 239 LEU A N 1
ATOM 1999 C CA . LEU A 1 239 ? 29.229 -15.929 -13.060 1.00 36.72 239 LEU A CA 1
ATOM 2000 C C . LEU A 1 239 ? 30.176 -16.759 -13.949 1.00 36.72 239 LEU A C 1
ATOM 2002 O O . LEU A 1 239 ? 31.095 -17.394 -13.413 1.00 36.72 239 LEU A O 1
ATOM 2006 N N . PRO A 1 240 ? 29.993 -16.783 -15.281 1.00 35.31 240 PRO A N 1
ATOM 2007 C CA . PRO A 1 240 ? 30.970 -17.399 -16.160 1.00 35.31 240 PRO A CA 1
ATOM 2008 C C . PRO A 1 240 ? 32.307 -16.684 -15.957 1.00 35.31 240 PRO A C 1
ATOM 2010 O O . PRO A 1 240 ? 32.440 -15.484 -16.198 1.00 35.31 240 PRO A O 1
ATOM 2013 N N . LYS A 1 241 ? 33.308 -17.425 -15.473 1.00 39.69 241 LYS A N 1
ATOM 2014 C CA . LYS A 1 241 ? 34.693 -16.963 -15.498 1.00 39.69 241 LYS A CA 1
ATOM 2015 C C . LYS A 1 241 ? 35.068 -16.800 -16.966 1.00 39.69 241 LYS A C 1
ATOM 2017 O O . LYS A 1 241 ? 35.170 -17.788 -17.689 1.00 39.69 241 LYS A O 1
ATOM 2022 N N . ASN A 1 242 ? 35.245 -15.555 -17.396 1.00 42.31 242 ASN A N 1
ATOM 2023 C CA . ASN A 1 242 ? 35.913 -15.256 -18.651 1.00 42.31 242 ASN A CA 1
ATOM 2024 C C . ASN A 1 242 ? 37.339 -15.808 -18.554 1.00 42.31 242 ASN A C 1
ATOM 2026 O O . ASN A 1 242 ? 38.184 -15.231 -17.874 1.00 42.31 242 ASN A O 1
ATOM 2030 N N . ASN A 1 243 ? 37.582 -16.943 -19.203 1.00 47.47 243 ASN A N 1
ATOM 2031 C CA . ASN A 1 243 ? 38.931 -17.406 -19.483 1.00 47.47 243 ASN A CA 1
ATOM 2032 C C . ASN A 1 243 ? 39.450 -16.584 -20.668 1.00 47.47 243 ASN A C 1
ATOM 2034 O O . ASN A 1 243 ? 39.013 -16.792 -21.801 1.00 47.47 243 ASN A O 1
ATOM 2038 N N . GLN A 1 244 ? 40.333 -15.630 -20.374 1.00 50.72 244 GLN A N 1
ATOM 2039 C CA . GLN A 1 244 ? 41.371 -15.194 -21.309 1.00 50.72 244 GLN A CA 1
ATOM 2040 C C . GLN A 1 244 ? 42.584 -16.109 -21.158 1.00 50.72 244 GLN A C 1
ATOM 2042 O O . GLN A 1 244 ? 42.852 -16.529 -20.008 1.00 50.72 244 GLN A O 1
#

Solvent-accessible surface area (backbone atoms only — not comparable to full-atom values): 14383 Å² total; per-residue (Å²): 128,67,46,32,41,77,98,45,86,85,33,70,21,87,46,70,65,58,48,50,51,51,33,57,76,69,76,42,63,61,52,61,50,50,49,50,37,40,62,26,26,47,79,48,41,51,37,52,73,76,52,46,59,67,58,42,53,52,48,63,54,64,77,39,79,79,59,59,57,84,78,46,49,66,42,52,49,54,48,41,56,47,49,72,75,49,75,80,43,94,48,38,33,33,40,39,50,41,75,41,75,45,75,56,95,86,45,74,36,69,13,50,72,47,52,64,58,34,41,60,34,37,32,43,49,53,99,94,44,78,48,79,47,63,64,96,76,69,57,79,58,98,71,48,31,33,34,36,41,32,31,68,61,86,67,86,52,82,80,40,74,73,63,78,47,32,20,36,35,37,38,55,37,81,52,84,83,47,72,68,52,53,59,54,56,68,66,49,75,54,56,99,64,60,47,62,68,67,72,81,63,60,78,86,66,49,32,36,33,28,33,59,56,70,81,56,46,30,38,38,32,35,72,57,79,79,72,83,75,71,91,72,73,84,79,79,77,82,72,82,78,81,82,126

Secondary structure (DSSP, 8-state):
--EE-TT-TT-EESSHHHHHHHHHHTT--HHHHHHHHHHT-HHHHHHHHHS-HHHHHHHHHHH-TTS-HHHHHHHHHHHHHHHHHSPPPSEEEEEEETTSEEEETTEEEESHHHHHHTEEEEEEEETTEEEEE--SS----TT-EEEEEEEEPP--SSSGGG---EEEEEEEESSPPPHHHHHHHTTS---TT----STT--TTT--EEEE-SSSSEEEEEEE----S--TTS--S--------

pLDDT: mean 87.68, std 15.2, range [32.91, 98.62]

Foldseek 3Di:
DWQAFPPDDVRTHPAPVVNQVSCVVVVHDSLVRVLRSLFAAQVNVVCLVPHNLVSSLVVNCVSDVPPVCVVCVVSSVSSNVVCVVPPFAQWHKHKDFQQDWDADPNDTARGVVRLVQAAQKEWEDDPNDIDIDGDPDHDHDLQKHKHKYWYFQDDPDPVCVPGPFIKIKIFMDRDYDDPVLVVVLQPQDDDNLRDSPGRPDDQVRPFMKIDSSDDGMIMTIHRPPPPPDDPPPPPPDPDPPPDD

Sequence (244 aa):
MEICIPDSINGEFDCLFDAIKHAVLNDRDIYHTLRDIVQYNVRFRRILHNKDVGSLIFHLTNEDASLGLRYFEKHLLNLYDYFNNNPIADYNIQCYNIKDDVTILGHTFHGLDDIVKHIEISCECKDSETSIYRPDELEEYPDIHVGCIYEHYPVFDIFDMGDRRTYQNYIFRKESITDDELTKTLKINHNFNFCMVHEEIDNDLLPILYYSGDGNYMLLATKRELTKKSQNDYFFFNLPKNNQ